Protein AF-A0A095SHU0-F1 (afdb_monomer_lite)

Secondary structure (DSSP, 8-state):
-EEEEEEEEETTEEEEEEEEESSHHHHHHHHHHTT-EEEEESS-HHHHTSPP--TT--HHHHHHHHHHHHH--SHHHHHHHHHHHSHHHHHHHHHHHHHHHHTT-HHHHHHHHHHHHHHHHHHHHHHHHHHHHHHHHHHHHTT-HHHHHHHHHHHHHH---HHHHHHHHHHHHHHHHHHT-HHHHHHHHHHHHHHHHHHSTTHHHHHHHHHHHHHT-HHHHHHHHHHHHHHTTS-HHHHHHHHHHHHHHS-HHHHHHHHHH--GGGSBGGGGGHHHHHHHHHHHHTT-HHHHHHHHHHHHHHHGGGTT-GGGHHHHHHHHHHHHHHHHHTT-HHHHHHHHGGGHHHHHHHS-HHHHHHHHHHTHHHHS--

Organism: NCBI:txid1177154

Radius of gyration: 23.32 Å; chains: 1; bounding box: 53×53×74 Å

pLDDT: mean 90.86, std 7.34, range [39.69, 98.62]

InterPro domains:
  IPR060497 GspF/PilC, N-terminal domain [PF28597] (1-35)

Sequence (370 aa):
MGQFIYRAKSPSGEVSGIEEADSAAQAVSQLQARSFTDIHLQNHVMHAAQPLDTHGLSEAEYARQYILFQSQVGWTVFLRMFLRNNWGLWLIAIGSAAWLCWGGNGLWASLVLLVPVLLMAWGAWKYRDALLFNRILEHLAFGRWPEAMTAVETLANRCKDDGVQLEMAVHEACILARQGDEEGAGAIMAIWKPVMELAMPGMFHTLDARVSLAKRDFTAVRESHRQAMEASGGDAALTLDYALMEARYGSAARADCLVMELDATSLPEYGLSFLPWVRGIIALRQGKIDAAVMELSEALAGLQPMADNPAIWPTLAMVSGDLGVALLKRQDQNRAAKAILPVWPVLSVHGDPQQLATLREGLAEVLSPA

Structure (mmCIF, N/CA/C/O backbone):
data_AF-A0A095SHU0-F1
#
_entry.id   AF-A0A095SHU0-F1
#
loop_
_atom_site.group_PDB
_atom_site.id
_atom_site.type_symbol
_atom_site.label_atom_id
_atom_site.label_alt_id
_atom_site.label_comp_id
_atom_site.label_asym_id
_atom_site.label_entity_id
_atom_site.label_seq_id
_atom_site.pdbx_PDB_ins_code
_atom_site.Cartn_x
_atom_site.Cartn_y
_atom_site.Cartn_z
_atom_site.occupancy
_atom_site.B_iso_or_equiv
_atom_site.auth_seq_id
_atom_site.auth_comp_id
_atom_site.auth_asym_id
_atom_site.auth_atom_id
_atom_site.pdbx_PDB_model_num
ATOM 1 N N . MET A 1 1 ? 22.074 0.501 9.020 1.00 74.69 1 MET A N 1
ATOM 2 C CA . MET A 1 1 ? 21.895 1.767 8.292 1.00 74.69 1 MET A CA 1
ATOM 3 C C . MET A 1 1 ? 20.999 1.536 7.092 1.00 74.69 1 MET A C 1
ATOM 5 O O . MET A 1 1 ? 21.353 0.758 6.215 1.00 74.69 1 MET A O 1
ATOM 9 N N . GLY A 1 2 ? 19.814 2.141 7.118 1.00 83.56 2 GLY A N 1
ATOM 10 C CA . GLY A 1 2 ? 18.875 2.191 6.004 1.00 83.56 2 GLY A CA 1
ATOM 11 C C . GLY A 1 2 ? 18.996 3.503 5.228 1.00 83.56 2 GLY A C 1
ATOM 12 O O . GLY A 1 2 ? 19.545 4.487 5.721 1.00 83.56 2 GLY A O 1
ATOM 13 N N . GLN A 1 3 ? 18.478 3.504 4.006 1.00 89.94 3 GLN A N 1
ATOM 14 C CA . GLN A 1 3 ? 18.527 4.609 3.057 1.00 89.94 3 GLN A CA 1
ATOM 15 C C . GLN A 1 3 ? 17.153 5.297 2.962 1.00 89.94 3 GLN A C 1
ATOM 17 O O . GLN A 1 3 ? 16.215 4.809 2.320 1.00 89.94 3 GLN A O 1
ATOM 22 N N . PHE A 1 4 ? 17.022 6.446 3.621 1.00 90.19 4 PHE A N 1
ATOM 23 C CA . PHE A 1 4 ? 15.796 7.238 3.676 1.00 90.19 4 PHE A CA 1
ATOM 24 C C . PHE A 1 4 ? 15.760 8.275 2.560 1.00 90.19 4 PHE A C 1
ATOM 26 O O . PHE A 1 4 ? 16.599 9.167 2.476 1.00 90.19 4 PHE A O 1
ATOM 33 N N . ILE A 1 5 ? 14.752 8.188 1.706 1.00 91.50 5 ILE A N 1
ATOM 34 C CA . ILE A 1 5 ? 14.511 9.148 0.635 1.00 91.50 5 ILE A CA 1
ATOM 35 C C . ILE A 1 5 ? 13.772 10.330 1.246 1.00 91.50 5 ILE A C 1
ATOM 37 O O . ILE A 1 5 ? 12.741 10.140 1.888 1.00 91.50 5 ILE A O 1
ATOM 41 N N . TYR A 1 6 ? 14.254 11.549 1.027 1.00 91.94 6 TYR A N 1
ATOM 42 C CA . TYR A 1 6 ? 13.645 12.738 1.614 1.00 91.94 6 TYR A CA 1
ATOM 43 C C . TYR A 1 6 ? 13.393 13.842 0.593 1.00 91.94 6 TYR A C 1
ATOM 45 O O . TYR A 1 6 ? 13.990 13.910 -0.488 1.00 91.94 6 TYR A O 1
ATOM 53 N N . ARG A 1 7 ? 12.493 14.743 0.973 1.00 91.44 7 ARG A N 1
ATOM 54 C CA . ARG A 1 7 ? 12.279 16.056 0.374 1.00 91.44 7 ARG A CA 1
ATOM 55 C C . ARG A 1 7 ? 12.280 17.087 1.490 1.00 91.44 7 ARG A C 1
ATOM 57 O O . ARG A 1 7 ? 11.687 16.857 2.534 1.00 91.44 7 ARG A O 1
ATOM 64 N N . ALA A 1 8 ? 12.962 18.203 1.290 1.00 92.12 8 ALA A N 1
ATOM 65 C CA . ALA A 1 8 ? 13.020 19.266 2.281 1.00 92.12 8 ALA A CA 1
ATOM 66 C C . ALA A 1 8 ? 13.195 20.636 1.625 1.00 92.12 8 ALA A C 1
ATOM 68 O O . ALA A 1 8 ? 13.561 20.746 0.453 1.00 92.12 8 ALA A O 1
ATOM 69 N N . LYS A 1 9 ? 12.985 21.699 2.396 1.00 91.81 9 LYS A N 1
ATOM 70 C CA . LYS A 1 9 ? 13.321 23.074 2.021 1.00 91.81 9 LYS A CA 1
ATOM 71 C C . LYS A 1 9 ? 14.667 23.473 2.606 1.00 91.81 9 LYS A C 1
ATOM 73 O O . LYS A 1 9 ? 14.895 23.387 3.813 1.00 91.81 9 LYS A O 1
ATOM 78 N N . SER A 1 10 ? 15.540 23.962 1.738 1.00 90.06 10 SER A N 1
ATOM 79 C CA . SER A 1 10 ? 16.770 24.661 2.092 1.00 90.06 10 SER A CA 1
ATOM 80 C C . SER A 1 10 ? 16.607 26.170 1.836 1.00 90.06 10 SER A C 1
ATOM 82 O O . SER A 1 10 ? 15.666 26.583 1.149 1.00 90.06 10 SER A O 1
ATOM 84 N N . PRO A 1 11 ? 17.542 27.018 2.305 1.00 84.50 11 PRO A N 1
ATOM 85 C CA . PRO A 1 11 ? 17.549 28.444 1.971 1.00 84.50 11 PRO A CA 1
ATOM 86 C C . PRO A 1 11 ? 17.603 28.741 0.461 1.00 84.50 11 PRO A C 1
ATOM 88 O O . PRO A 1 11 ? 17.226 29.834 0.046 1.00 84.50 11 PRO A O 1
ATOM 91 N N . SER A 1 12 ? 18.073 27.795 -0.363 1.00 82.88 12 SER A N 1
ATOM 92 C CA . SER A 1 12 ? 18.166 27.934 -1.822 1.00 82.88 12 SER A CA 1
ATOM 93 C C . SER A 1 12 ? 16.981 27.333 -2.587 1.00 82.88 12 SER A C 1
ATOM 95 O O . SER A 1 12 ? 16.924 27.475 -3.808 1.00 82.88 12 SER A O 1
ATOM 97 N N . GLY A 1 13 ? 16.027 26.696 -1.898 1.00 87.62 13 GLY A N 1
ATOM 98 C CA . GLY A 1 13 ? 14.828 26.111 -2.497 1.00 87.62 13 GLY A CA 1
ATOM 99 C C . GLY A 1 13 ? 14.563 24.675 -2.051 1.00 87.62 13 GLY A C 1
ATOM 100 O O . GLY A 1 13 ? 15.074 24.205 -1.038 1.00 87.62 13 GLY A O 1
ATOM 101 N N . GLU A 1 14 ? 13.726 23.974 -2.809 1.00 88.94 14 GLU A N 1
ATOM 102 C CA . GLU A 1 14 ? 13.374 22.578 -2.545 1.00 88.94 14 GLU A CA 1
ATOM 103 C C . GLU A 1 14 ? 14.516 21.630 -2.940 1.00 88.94 14 GLU A C 1
ATOM 105 O O . GLU A 1 14 ? 15.102 21.742 -4.020 1.00 88.94 14 GLU A O 1
ATOM 110 N N . VAL A 1 15 ? 14.829 20.686 -2.055 1.00 90.25 15 VAL A N 1
ATOM 111 C CA . VAL A 1 15 ? 15.901 19.701 -2.209 1.00 90.25 15 VAL A CA 1
ATOM 112 C C . VAL A 1 15 ? 15.322 18.304 -2.004 1.00 90.25 15 VAL A C 1
ATOM 114 O O . VAL A 1 15 ? 14.462 18.092 -1.152 1.00 90.25 15 VAL A O 1
ATOM 117 N N . SER A 1 16 ? 15.792 17.337 -2.788 1.00 90.62 16 SER A N 1
ATOM 118 C CA . SER A 1 16 ? 15.482 15.915 -2.612 1.00 90.62 16 SER A CA 1
ATOM 119 C C . SER A 1 16 ? 16.775 15.114 -2.644 1.00 90.62 16 SER A C 1
ATOM 121 O O . SER A 1 16 ? 17.681 15.457 -3.408 1.00 90.62 16 SER A O 1
ATOM 123 N N . GLY A 1 17 ? 16.857 14.071 -1.828 1.00 90.94 17 GLY A N 1
ATOM 124 C CA . GLY A 1 17 ? 18.054 13.247 -1.706 1.00 90.94 17 GLY A CA 1
ATOM 125 C C . GLY A 1 17 ? 17.800 11.967 -0.922 1.00 90.94 17 GLY A C 1
ATOM 126 O O . GLY A 1 17 ? 16.650 11.619 -0.641 1.00 90.94 17 GLY A O 1
ATOM 127 N N . ILE A 1 18 ? 18.889 11.279 -0.593 1.00 92.00 18 ILE A N 1
ATOM 128 C CA . ILE A 1 18 ? 18.904 10.063 0.217 1.00 92.00 18 ILE A CA 1
ATOM 129 C C . ILE A 1 18 ? 19.743 10.350 1.465 1.00 92.00 18 ILE A C 1
ATOM 131 O O . ILE A 1 18 ? 20.792 10.983 1.371 1.00 92.00 18 ILE A O 1
ATOM 135 N N . GLU A 1 19 ? 19.261 9.919 2.625 1.00 92.19 19 GLU A N 1
ATOM 136 C CA . GLU A 1 19 ? 19.956 10.011 3.903 1.00 92.19 19 GLU A CA 1
ATOM 137 C C . GLU A 1 19 ? 20.159 8.620 4.498 1.00 92.19 19 GLU A C 1
ATOM 139 O O . GLU A 1 19 ? 19.209 7.847 4.623 1.00 92.19 19 GLU A O 1
ATOM 144 N N . GLU A 1 20 ? 21.388 8.307 4.902 1.00 92.19 20 GLU A N 1
ATOM 145 C CA . GLU A 1 20 ? 21.692 7.057 5.593 1.00 92.19 20 GLU A CA 1
ATOM 146 C C . GLU A 1 20 ? 21.516 7.216 7.105 1.00 92.19 20 GLU A C 1
ATOM 148 O O . GLU A 1 20 ? 22.252 7.951 7.764 1.00 92.19 20 GLU A O 1
ATOM 153 N N . ALA A 1 21 ? 20.557 6.491 7.671 1.00 90.19 21 ALA A N 1
ATOM 154 C CA . ALA A 1 21 ? 20.281 6.504 9.102 1.00 90.19 21 ALA A CA 1
ATOM 155 C C . ALA A 1 21 ? 19.801 5.131 9.580 1.00 90.19 21 ALA A C 1
ATOM 157 O O . ALA A 1 21 ? 19.350 4.301 8.795 1.00 90.19 21 ALA A O 1
ATOM 158 N N . ASP A 1 22 ? 19.880 4.864 10.878 1.00 87.31 22 ASP A N 1
ATOM 159 C CA . ASP A 1 22 ? 19.352 3.634 11.471 1.00 87.31 22 ASP A CA 1
ATOM 160 C C . ASP A 1 22 ? 17.847 3.725 11.767 1.00 87.31 22 ASP A C 1
ATOM 162 O O . ASP A 1 22 ? 17.189 2.697 11.904 1.00 87.31 22 ASP A O 1
ATOM 166 N N . SER A 1 23 ? 17.279 4.935 11.819 1.00 87.75 23 SER A N 1
ATOM 167 C CA . SER A 1 23 ? 15.839 5.153 11.999 1.00 87.75 23 SER A CA 1
ATOM 168 C C . SER A 1 23 ? 15.335 6.413 11.292 1.00 87.75 23 SER A C 1
ATOM 170 O O . SER A 1 23 ? 16.102 7.336 11.007 1.00 87.75 23 SER A O 1
ATOM 172 N N . ALA A 1 24 ? 14.018 6.477 11.064 1.00 88.25 24 ALA A N 1
ATOM 173 C CA . ALA A 1 24 ? 13.355 7.646 10.486 1.00 88.25 24 ALA A CA 1
ATOM 174 C C . ALA A 1 24 ? 13.577 8.911 11.337 1.00 88.25 24 ALA A C 1
ATOM 176 O O . ALA A 1 24 ? 13.960 9.959 10.817 1.00 88.25 24 ALA A O 1
ATOM 177 N N . ALA A 1 25 ? 13.436 8.794 12.662 1.00 89.00 25 ALA A N 1
ATOM 178 C CA . ALA A 1 25 ? 13.668 9.897 13.594 1.00 89.00 25 ALA A CA 1
ATOM 179 C C . ALA A 1 25 ? 15.120 10.409 13.543 1.00 89.00 25 ALA A C 1
ATOM 181 O O . ALA A 1 25 ? 15.372 11.617 13.614 1.00 89.00 25 ALA A O 1
ATOM 182 N N . GLN A 1 26 ? 16.089 9.501 13.382 1.00 91.38 26 GLN A N 1
ATOM 183 C CA . GLN A 1 26 ? 17.492 9.873 13.220 1.00 91.38 26 GLN A CA 1
ATOM 184 C C . GLN A 1 26 ? 17.728 10.593 11.885 1.00 91.38 26 GLN A C 1
ATOM 186 O O . GLN A 1 26 ? 18.404 11.623 11.885 1.00 91.38 26 GLN A O 1
ATOM 191 N N . ALA A 1 27 ? 17.136 10.116 10.783 1.00 91.62 27 ALA A N 1
ATOM 192 C CA . ALA A 1 27 ? 17.223 10.777 9.480 1.00 91.62 27 ALA A CA 1
ATOM 193 C C . ALA A 1 27 ? 16.676 12.214 9.543 1.00 91.62 27 ALA A C 1
ATOM 195 O O . ALA A 1 27 ? 17.346 13.162 9.127 1.00 91.62 27 ALA A O 1
ATOM 196 N N . VAL A 1 28 ? 15.495 12.405 10.144 1.00 91.75 28 VAL A N 1
ATOM 197 C CA . VAL A 1 28 ? 14.896 13.736 10.341 1.00 91.75 28 VAL A CA 1
ATOM 198 C C . VAL A 1 28 ? 15.807 14.625 11.189 1.00 91.75 28 VAL A C 1
ATOM 200 O O . VAL A 1 28 ? 16.089 15.759 10.801 1.00 91.75 28 VAL A O 1
ATOM 203 N N . SER A 1 29 ? 16.337 14.110 12.300 1.00 92.31 29 SER A N 1
ATOM 204 C CA . SER A 1 29 ? 17.233 14.866 13.186 1.00 92.31 29 SER A CA 1
ATOM 205 C C . SER A 1 29 ? 18.523 15.312 12.477 1.00 92.31 29 SER A C 1
ATOM 207 O O . SER A 1 29 ? 18.969 16.449 12.642 1.00 92.31 29 SER A O 1
ATOM 209 N N . GLN A 1 30 ? 19.116 14.448 11.646 1.00 94.19 30 GLN A N 1
ATOM 210 C CA . GLN A 1 30 ? 20.309 14.763 10.848 1.00 94.19 30 GLN A CA 1
ATOM 211 C C . GLN A 1 30 ? 20.025 15.813 9.762 1.00 94.19 30 GLN A C 1
ATOM 213 O O . GLN A 1 30 ? 20.860 16.685 9.496 1.00 94.19 30 GLN A O 1
ATOM 218 N N . LEU A 1 31 ? 18.843 15.764 9.143 1.00 92.56 31 LEU A N 1
ATOM 219 C CA . LEU A 1 31 ? 18.405 16.757 8.162 1.00 92.56 31 LEU A CA 1
ATOM 220 C C . LEU A 1 31 ? 18.152 18.120 8.826 1.00 92.56 31 LEU A C 1
ATOM 222 O O . LEU A 1 31 ? 18.612 19.148 8.325 1.00 92.56 31 LEU A O 1
ATOM 226 N N . GLN A 1 32 ? 17.515 18.136 9.998 1.00 92.81 32 GLN A N 1
ATOM 227 C CA . GLN A 1 32 ? 17.315 19.353 10.791 1.00 92.81 32 GLN A CA 1
ATOM 228 C C . GLN A 1 32 ? 18.648 19.978 11.223 1.00 92.81 32 GLN A C 1
ATOM 230 O O . GLN A 1 32 ? 18.823 21.193 11.119 1.00 92.81 32 GLN A O 1
ATOM 235 N N . ALA A 1 33 ? 19.629 19.163 11.628 1.00 93.25 33 ALA A N 1
ATOM 236 C CA . ALA A 1 33 ? 20.971 19.636 11.975 1.00 93.25 33 ALA A CA 1
ATOM 237 C C . ALA A 1 33 ? 21.691 20.320 10.795 1.00 93.25 33 ALA A C 1
ATOM 239 O O . ALA A 1 33 ? 22.499 21.227 10.999 1.00 93.25 33 ALA A O 1
ATOM 240 N N . ARG A 1 34 ? 21.356 19.948 9.551 1.00 92.38 34 ARG A N 1
ATOM 241 C CA . ARG A 1 34 ? 21.830 20.602 8.317 1.00 92.38 34 ARG A CA 1
ATOM 242 C C . ARG A 1 34 ? 21.006 21.832 7.915 1.00 92.38 34 ARG A C 1
ATOM 244 O O . ARG A 1 34 ? 21.177 22.350 6.815 1.00 92.38 34 ARG A O 1
ATOM 251 N N . SER A 1 35 ? 20.165 22.344 8.818 1.00 90.62 35 SER A N 1
ATOM 252 C CA . SER A 1 35 ? 19.294 23.511 8.610 1.00 90.62 35 SER A CA 1
ATOM 253 C C . SER A 1 35 ? 18.249 23.327 7.502 1.00 90.62 35 SER A C 1
ATOM 255 O O . SER A 1 35 ? 17.762 24.311 6.941 1.00 90.62 35 SER A O 1
ATOM 257 N N . PHE A 1 36 ? 17.885 22.080 7.185 1.00 91.25 36 PHE A N 1
ATOM 258 C CA . PHE A 1 36 ? 16.710 21.815 6.364 1.00 91.25 36 PHE A CA 1
ATOM 259 C C . PHE A 1 36 ? 15.431 22.031 7.182 1.00 91.25 36 PHE A C 1
ATOM 261 O O . PHE A 1 36 ? 15.373 21.760 8.380 1.00 91.25 36 PHE A O 1
ATOM 268 N N . THR A 1 37 ? 14.394 22.525 6.515 1.00 89.50 37 THR A N 1
ATOM 269 C CA . THR A 1 37 ? 13.056 22.765 7.075 1.00 89.50 37 THR A CA 1
ATOM 270 C C . THR A 1 37 ? 12.017 22.044 6.225 1.00 89.50 37 THR A C 1
ATOM 272 O O . THR A 1 37 ? 12.323 21.687 5.091 1.00 89.50 37 THR A O 1
ATOM 275 N N . ASP A 1 38 ? 10.802 21.832 6.743 1.00 88.88 38 ASP A N 1
ATOM 276 C CA . ASP A 1 38 ? 9.717 21.173 5.991 1.00 88.88 38 ASP A CA 1
ATOM 277 C C . ASP A 1 38 ? 10.162 19.812 5.416 1.00 88.88 38 ASP A C 1
ATOM 279 O O . ASP A 1 38 ? 10.139 19.588 4.207 1.00 88.88 38 ASP A O 1
ATOM 283 N N . ILE A 1 39 ? 10.706 18.963 6.294 1.00 89.75 39 ILE A N 1
ATOM 284 C CA . ILE A 1 39 ? 11.297 17.671 5.937 1.00 89.75 39 ILE A CA 1
ATOM 285 C C . ILE A 1 39 ? 10.187 16.631 5.827 1.00 89.75 39 ILE A C 1
ATOM 287 O O . ILE A 1 39 ? 9.452 16.407 6.784 1.00 89.75 39 ILE A O 1
ATOM 291 N N . HIS A 1 40 ? 10.132 15.965 4.679 1.00 89.56 40 HIS A N 1
ATOM 292 C CA . HIS A 1 40 ? 9.223 14.868 4.379 1.00 89.56 40 HIS A CA 1
ATOM 293 C C . HIS A 1 40 ? 10.042 13.650 3.978 1.00 89.56 40 HIS A C 1
ATOM 295 O O . HIS A 1 40 ? 10.780 13.684 2.987 1.00 89.56 40 HIS A O 1
ATOM 301 N N . LEU A 1 41 ? 9.923 12.569 4.745 1.00 90.62 41 LEU A N 1
ATOM 302 C CA . LEU A 1 41 ? 10.441 11.269 4.332 1.00 90.62 41 LEU A CA 1
ATOM 303 C C . LEU A 1 41 ? 9.483 10.668 3.301 1.00 90.62 41 LEU A C 1
ATOM 305 O O . LEU A 1 41 ? 8.270 10.749 3.453 1.00 90.62 41 LEU A O 1
ATOM 309 N N . GLN A 1 42 ? 10.003 10.066 2.239 1.00 87.88 42 GLN A N 1
ATOM 310 C CA . GLN A 1 42 ? 9.184 9.484 1.172 1.00 87.88 42 GLN A CA 1
ATOM 311 C C . GLN A 1 42 ? 9.016 7.964 1.329 1.00 87.88 42 GLN A C 1
ATOM 313 O O . GLN A 1 42 ? 8.088 7.381 0.771 1.00 87.88 42 GLN A O 1
ATOM 318 N N . ASN A 1 43 ? 9.892 7.306 2.091 1.00 85.50 43 ASN A N 1
ATOM 319 C CA . ASN A 1 43 ? 9.840 5.877 2.387 1.00 85.50 43 ASN A CA 1
ATOM 320 C C . ASN A 1 43 ? 9.890 5.613 3.902 1.00 85.50 43 ASN A C 1
ATOM 322 O O . ASN A 1 43 ? 10.356 6.439 4.682 1.00 85.50 43 ASN A O 1
ATOM 326 N N . HIS A 1 44 ? 9.378 4.453 4.311 1.00 83.12 44 HIS A N 1
ATOM 327 C CA . HIS A 1 44 ? 9.415 3.984 5.698 1.00 83.12 44 HIS A CA 1
ATOM 328 C C . HIS A 1 44 ? 10.622 3.069 5.951 1.00 83.12 44 HIS A C 1
ATOM 330 O O . HIS A 1 44 ? 11.289 2.629 5.010 1.00 83.12 44 HIS A O 1
ATOM 336 N N . VAL A 1 45 ? 10.861 2.725 7.221 1.00 83.31 45 VAL A N 1
ATOM 337 C CA . VAL A 1 45 ? 12.041 1.966 7.668 1.00 83.31 45 VAL A CA 1
ATOM 338 C C . VAL A 1 45 ? 12.251 0.630 6.942 1.00 83.31 45 VAL A C 1
ATOM 340 O O . VAL A 1 45 ? 13.391 0.281 6.646 1.00 83.31 45 VAL A O 1
ATOM 343 N N . MET A 1 46 ? 11.186 -0.100 6.576 1.00 80.88 46 MET A N 1
ATOM 344 C CA . MET A 1 46 ? 11.363 -1.392 5.893 1.00 80.88 46 MET A CA 1
ATOM 345 C C . MET A 1 46 ? 11.882 -1.223 4.468 1.00 80.88 46 MET A C 1
ATOM 347 O O . MET A 1 46 ? 12.763 -1.963 4.045 1.00 80.88 46 MET A O 1
ATOM 351 N N . HIS A 1 47 ? 11.362 -0.235 3.738 1.00 80.25 47 HIS A N 1
ATOM 352 C CA . HIS A 1 47 ? 11.846 0.068 2.396 1.00 80.25 47 HIS A CA 1
ATOM 353 C C . HIS A 1 47 ? 13.235 0.717 2.444 1.00 80.25 47 HIS A C 1
ATOM 355 O O . HIS A 1 47 ? 14.038 0.514 1.541 1.00 80.25 47 HIS A O 1
ATOM 361 N N . ALA A 1 48 ? 13.545 1.487 3.490 1.00 83.25 48 ALA A N 1
ATOM 362 C CA . ALA A 1 48 ? 14.885 2.033 3.691 1.00 83.25 48 ALA A CA 1
ATOM 363 C C . ALA A 1 48 ? 15.932 0.935 3.962 1.00 83.25 48 ALA A C 1
ATOM 365 O O . ALA A 1 48 ? 17.102 1.117 3.645 1.00 83.25 48 ALA A O 1
ATOM 366 N N . ALA A 1 49 ? 15.533 -0.207 4.529 1.00 81.25 49 ALA A N 1
ATOM 367 C CA . ALA A 1 49 ? 16.429 -1.339 4.778 1.00 81.25 49 ALA A CA 1
ATOM 368 C C . ALA A 1 49 ? 16.770 -2.153 3.514 1.00 81.25 49 ALA A C 1
ATOM 370 O O . ALA A 1 49 ? 17.682 -2.978 3.547 1.00 81.25 49 ALA A O 1
ATOM 371 N 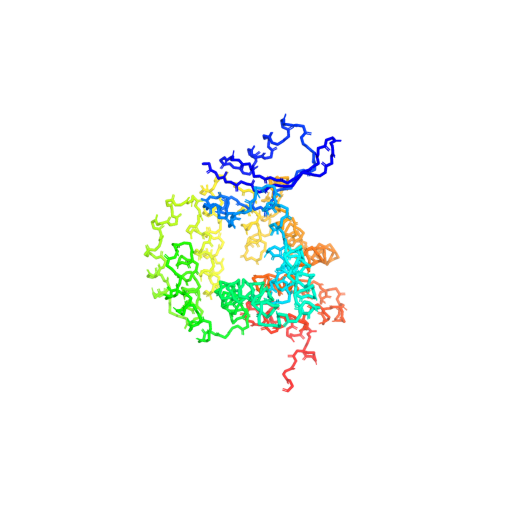N . GLN A 1 50 ? 16.051 -1.942 2.409 1.00 77.94 50 GLN A N 1
ATOM 372 C CA . GLN A 1 50 ? 16.329 -2.605 1.138 1.00 77.94 50 GLN A CA 1
ATOM 373 C C . GLN A 1 50 ? 17.356 -1.809 0.319 1.00 77.94 50 GLN A C 1
ATOM 375 O O . GLN A 1 50 ? 17.340 -0.577 0.353 1.00 77.94 50 GLN A O 1
ATOM 380 N N . PRO A 1 51 ? 18.244 -2.485 -0.434 1.00 74.06 51 PRO A N 1
ATOM 381 C CA . PRO A 1 51 ? 19.199 -1.799 -1.294 1.00 74.06 51 PRO A CA 1
ATOM 382 C C . PRO A 1 51 ? 18.463 -0.993 -2.369 1.00 74.06 51 PRO A C 1
ATOM 384 O O . PRO A 1 51 ? 17.642 -1.535 -3.110 1.00 74.06 51 PRO A O 1
ATOM 387 N N . LEU A 1 52 ? 18.773 0.301 -2.476 1.00 77.06 52 LEU A N 1
ATOM 388 C CA . LEU A 1 52 ? 18.253 1.126 -3.561 1.00 77.06 52 LEU A CA 1
ATOM 389 C C . LEU A 1 52 ? 18.940 0.798 -4.888 1.00 77.06 52 LEU A C 1
ATOM 391 O O . LEU A 1 52 ? 20.146 0.990 -5.043 1.00 77.06 52 LEU A O 1
ATOM 395 N N . ASP A 1 53 ? 18.147 0.407 -5.884 1.00 73.75 53 ASP A N 1
ATOM 396 C CA . ASP A 1 53 ? 18.570 0.427 -7.282 1.00 73.75 53 ASP A CA 1
ATOM 397 C C . ASP A 1 53 ? 18.113 1.741 -7.928 1.00 73.75 53 ASP A C 1
ATOM 399 O O . ASP A 1 53 ? 16.945 1.932 -8.267 1.00 73.75 53 ASP A O 1
ATOM 403 N N . THR A 1 54 ? 19.047 2.681 -8.101 1.00 72.31 54 THR A N 1
ATOM 404 C CA . THR A 1 54 ? 18.750 3.964 -8.754 1.00 72.31 54 THR A CA 1
ATOM 405 C C . THR A 1 54 ? 18.591 3.834 -10.270 1.00 72.31 54 THR A C 1
ATOM 407 O O . THR A 1 54 ? 18.281 4.821 -10.942 1.00 72.31 54 THR A O 1
ATOM 410 N N . HIS A 1 55 ? 18.826 2.644 -10.835 1.00 69.62 55 HIS A N 1
ATOM 411 C CA . HIS A 1 55 ? 18.768 2.350 -12.265 1.00 69.62 55 HIS A CA 1
ATOM 412 C C . HIS A 1 55 ? 19.582 3.332 -13.129 1.00 69.62 55 HIS A C 1
ATOM 414 O O . HIS A 1 55 ? 19.224 3.633 -14.271 1.00 69.62 55 HIS A O 1
ATOM 420 N N . GLY A 1 56 ? 20.693 3.833 -12.580 1.00 69.00 56 GLY A N 1
ATOM 421 C CA . GLY A 1 56 ? 21.588 4.782 -13.243 1.00 69.00 56 GLY A CA 1
ATOM 422 C C . GLY A 1 56 ? 21.181 6.255 -13.127 1.00 69.00 56 GLY A C 1
ATOM 423 O O . GLY A 1 56 ? 21.835 7.096 -13.741 1.00 69.00 56 GLY A O 1
ATOM 424 N N . LEU A 1 57 ? 20.140 6.587 -12.355 1.00 77.12 57 LEU A N 1
ATOM 425 C CA . LEU A 1 57 ? 19.828 7.968 -11.973 1.00 77.12 57 LEU A CA 1
ATOM 426 C C . LEU A 1 57 ? 20.760 8.446 -10.855 1.00 77.12 57 LEU A C 1
ATOM 428 O O . LEU A 1 57 ? 21.200 7.657 -10.013 1.00 77.12 57 LEU A O 1
ATOM 432 N N . SER A 1 58 ? 21.015 9.757 -10.810 1.00 82.94 58 SER A N 1
ATOM 433 C CA . SER A 1 58 ? 21.607 10.362 -9.613 1.00 82.94 58 SER A CA 1
ATOM 434 C C . SER A 1 58 ? 20.630 10.276 -8.435 1.00 82.94 58 SER A C 1
ATOM 436 O O . SER A 1 58 ? 19.413 10.283 -8.628 1.00 82.94 58 SER A O 1
ATOM 438 N N . GLU A 1 59 ? 21.140 10.240 -7.205 1.00 84.19 59 GLU A N 1
ATOM 439 C CA . GLU A 1 59 ? 20.306 10.135 -5.996 1.00 84.19 59 GLU A CA 1
ATOM 440 C C . GLU A 1 59 ? 19.254 11.250 -5.908 1.00 84.19 59 GLU A C 1
ATOM 442 O O . GLU A 1 59 ? 18.096 10.997 -5.582 1.00 84.19 59 GLU A O 1
ATOM 447 N N . ALA A 1 60 ? 19.624 12.480 -6.278 1.00 82.94 60 ALA A N 1
ATOM 448 C CA . ALA A 1 60 ? 18.711 13.619 -6.289 1.00 82.94 60 ALA A CA 1
ATOM 449 C C . ALA A 1 60 ? 17.612 13.487 -7.358 1.00 82.94 60 ALA A C 1
ATOM 451 O O . ALA A 1 60 ? 16.463 13.867 -7.124 1.00 82.94 60 ALA A O 1
ATOM 452 N N . GLU A 1 61 ? 17.937 12.954 -8.540 1.00 82.38 61 GLU A N 1
ATOM 453 C CA . GLU A 1 61 ? 16.949 12.708 -9.597 1.00 82.38 61 GLU A CA 1
ATOM 454 C C . GLU A 1 61 ? 16.019 11.555 -9.241 1.00 82.38 61 GLU A C 1
ATOM 456 O O . GLU A 1 61 ? 14.814 11.659 -9.481 1.00 82.38 61 GLU A O 1
ATOM 461 N N . TYR A 1 62 ? 16.568 10.492 -8.652 1.00 83.25 62 TYR A N 1
ATOM 462 C CA . TYR A 1 62 ? 15.805 9.358 -8.157 1.00 83.25 62 TYR A CA 1
ATOM 463 C C . TYR A 1 62 ? 14.827 9.808 -7.065 1.00 83.25 62 TYR A C 1
ATOM 465 O O . TYR A 1 62 ? 13.619 9.639 -7.218 1.00 83.25 62 TYR A O 1
ATOM 473 N N . ALA A 1 63 ? 15.316 10.495 -6.027 1.00 84.31 63 ALA A N 1
ATOM 474 C CA . ALA A 1 63 ? 14.497 11.011 -4.930 1.00 84.31 63 ALA A CA 1
ATOM 475 C C . ALA A 1 63 ? 13.422 12.005 -5.400 1.00 84.31 63 ALA A C 1
ATOM 477 O O . ALA A 1 63 ? 12.324 12.053 -4.846 1.00 84.31 63 ALA A O 1
ATOM 478 N N . ARG A 1 64 ? 13.699 12.789 -6.450 1.00 83.25 64 ARG A N 1
ATOM 479 C CA . ARG A 1 64 ? 12.709 13.698 -7.052 1.00 83.25 64 ARG A CA 1
ATOM 480 C C . ARG A 1 64 ? 11.616 12.947 -7.818 1.00 83.25 64 ARG A C 1
ATOM 482 O O . ARG A 1 64 ? 10.476 13.404 -7.858 1.00 83.25 64 ARG A O 1
ATOM 489 N N . GLN A 1 65 ? 11.958 11.831 -8.460 1.00 78.75 65 GLN A N 1
ATOM 490 C CA . GLN A 1 65 ? 11.027 11.031 -9.264 1.00 78.75 65 GLN A CA 1
ATOM 491 C C . GLN A 1 65 ? 10.313 9.939 -8.461 1.00 78.75 65 GLN A C 1
ATOM 493 O O . GLN A 1 65 ? 9.328 9.389 -8.946 1.00 78.75 65 GLN A O 1
ATOM 498 N N . TYR A 1 66 ? 10.744 9.671 -7.232 1.00 79.50 66 TYR A N 1
ATOM 499 C CA . TYR A 1 66 ? 10.239 8.574 -6.414 1.00 79.50 66 TYR A CA 1
ATOM 500 C C . TYR A 1 66 ? 8.714 8.617 -6.197 1.00 79.50 66 TYR A C 1
ATOM 502 O O . TYR A 1 66 ? 8.034 7.633 -6.481 1.00 79.50 66 TYR A O 1
ATOM 510 N N . ILE A 1 67 ? 8.134 9.774 -5.845 1.00 72.88 67 ILE A N 1
ATOM 511 C CA . ILE A 1 67 ? 6.664 9.917 -5.738 1.00 72.88 67 ILE A CA 1
ATOM 512 C C . ILE A 1 67 ? 5.959 9.635 -7.069 1.00 72.88 67 ILE A C 1
ATOM 514 O O . ILE A 1 67 ? 4.880 9.045 -7.083 1.00 72.88 67 ILE A O 1
ATOM 518 N N . LEU A 1 68 ? 6.543 10.032 -8.205 1.00 70.75 68 LEU A N 1
ATOM 519 C CA . LEU A 1 68 ? 5.947 9.740 -9.512 1.00 70.75 68 LEU A CA 1
ATOM 520 C C . LEU A 1 68 ? 5.932 8.233 -9.784 1.00 70.75 68 LEU A C 1
ATOM 522 O O . LEU A 1 68 ? 4.938 7.739 -10.305 1.00 70.75 68 LEU A O 1
ATOM 526 N N . PHE A 1 69 ? 6.983 7.507 -9.392 1.00 71.00 69 PHE A N 1
ATOM 527 C CA . PHE A 1 69 ? 7.020 6.047 -9.506 1.00 71.00 69 PHE A CA 1
ATOM 528 C C . PHE A 1 69 ? 5.992 5.358 -8.603 1.00 71.00 69 PHE A C 1
ATOM 530 O O . PHE A 1 69 ? 5.451 4.325 -8.986 1.00 71.00 69 PHE A O 1
ATOM 537 N N . GLN A 1 70 ? 5.677 5.941 -7.443 1.00 69.56 70 GLN A N 1
ATOM 538 C CA . GLN A 1 70 ? 4.656 5.405 -6.541 1.00 69.56 70 GLN A CA 1
ATOM 539 C C . GLN A 1 70 ? 3.217 5.755 -6.946 1.00 69.56 70 GLN A C 1
ATOM 541 O O . GLN A 1 70 ? 2.303 4.967 -6.711 1.00 69.56 70 GLN A O 1
ATOM 546 N N . SER A 1 71 ? 2.991 6.943 -7.509 1.00 65.75 71 SER A N 1
ATOM 547 C CA . SER A 1 71 ? 1.643 7.475 -7.772 1.00 65.75 71 SER A CA 1
ATOM 548 C C . SER A 1 71 ? 1.127 7.185 -9.178 1.00 65.75 71 SER A C 1
ATOM 550 O O . SER A 1 71 ? -0.083 7.144 -9.381 1.00 65.75 71 SER A O 1
ATOM 552 N N . GLN A 1 72 ? 2.016 6.985 -10.153 1.00 67.75 72 GLN A N 1
ATOM 553 C CA . GLN A 1 72 ? 1.643 6.831 -11.555 1.00 67.75 72 GLN A CA 1
ATOM 554 C C . GLN A 1 72 ? 2.256 5.560 -12.139 1.00 67.75 72 GLN A C 1
ATOM 556 O O . GLN A 1 72 ? 3.466 5.459 -12.332 1.00 67.75 72 GLN A O 1
ATOM 561 N N . VAL A 1 73 ? 1.399 4.603 -12.490 1.00 68.31 73 VAL A N 1
ATOM 562 C CA . VAL A 1 73 ? 1.805 3.332 -13.097 1.00 68.31 73 VAL A CA 1
ATOM 563 C C . VAL A 1 73 ? 1.111 3.114 -14.439 1.00 68.31 73 VAL A C 1
ATOM 565 O O . VAL A 1 73 ? -0.008 3.566 -14.668 1.00 68.31 73 VAL A O 1
ATOM 568 N N . GLY A 1 74 ? 1.787 2.424 -15.361 1.00 73.44 74 GLY A N 1
ATOM 569 C CA . GLY A 1 74 ? 1.210 2.007 -16.637 1.00 73.44 74 GLY A CA 1
ATOM 570 C C . GLY A 1 74 ? 1.919 2.548 -17.878 1.00 73.44 74 GLY A C 1
ATOM 571 O O . GLY A 1 74 ? 2.850 3.353 -17.829 1.00 73.44 74 GLY A O 1
ATOM 572 N N . TRP A 1 75 ? 1.454 2.076 -19.038 1.00 75.06 75 TRP A N 1
ATOM 573 C CA . TRP A 1 75 ? 2.080 2.345 -20.336 1.00 75.06 75 TRP A CA 1
ATOM 574 C C . TRP A 1 75 ? 2.127 3.825 -20.706 1.00 75.06 75 TRP A C 1
ATOM 576 O O . TRP A 1 75 ? 3.105 4.280 -21.292 1.00 75.06 75 TRP A O 1
ATOM 586 N N . THR A 1 76 ? 1.088 4.588 -20.376 1.00 78.19 76 THR A N 1
ATOM 587 C CA . THR A 1 76 ? 1.007 6.019 -20.699 1.00 78.19 76 THR A CA 1
ATOM 588 C C . THR A 1 76 ? 2.053 6.824 -19.934 1.00 78.19 76 THR A C 1
ATOM 590 O O . THR A 1 76 ? 2.692 7.707 -20.507 1.00 78.19 76 THR A O 1
ATOM 593 N N . VAL A 1 77 ? 2.265 6.484 -18.663 1.00 77.00 77 VAL A N 1
ATOM 594 C CA . VAL A 1 77 ? 3.264 7.098 -17.785 1.00 77.00 77 VAL A CA 1
ATOM 595 C C . VAL A 1 77 ? 4.661 6.728 -18.262 1.00 77.00 77 VAL A C 1
ATOM 597 O O . VAL A 1 77 ? 5.473 7.626 -18.481 1.00 77.00 77 VAL A O 1
ATOM 600 N N . PHE A 1 78 ? 4.907 5.440 -18.532 1.00 81.75 78 PHE A N 1
ATOM 601 C CA . PHE A 1 78 ? 6.163 4.971 -19.119 1.00 81.75 78 PHE A CA 1
ATOM 602 C C . PHE A 1 78 ? 6.493 5.715 -20.419 1.00 81.75 78 PHE A C 1
ATOM 604 O O . PHE A 1 78 ? 7.581 6.268 -20.543 1.00 81.75 78 PHE A O 1
ATOM 611 N N . LEU A 1 79 ? 5.553 5.799 -21.368 1.00 82.50 79 LEU A N 1
ATOM 612 C CA . LEU A 1 79 ? 5.768 6.494 -22.642 1.00 82.50 79 LEU A CA 1
ATOM 613 C C . LEU A 1 79 ? 6.039 7.984 -22.432 1.00 82.50 79 LEU A C 1
ATOM 615 O O . LEU A 1 79 ? 6.960 8.532 -23.034 1.00 82.50 79 LEU A O 1
ATOM 619 N N . ARG A 1 80 ? 5.272 8.644 -21.556 1.00 83.62 80 ARG A N 1
ATOM 620 C CA . ARG A 1 80 ? 5.465 10.063 -21.236 1.00 83.62 80 ARG A CA 1
ATOM 621 C C . ARG A 1 80 ? 6.837 10.306 -20.610 1.00 83.62 80 ARG A C 1
ATOM 623 O O . ARG A 1 80 ? 7.519 11.241 -21.020 1.00 83.62 80 ARG A O 1
ATOM 630 N N . MET A 1 81 ? 7.255 9.476 -19.656 1.00 79.56 81 MET A N 1
ATOM 631 C CA . MET A 1 81 ? 8.572 9.567 -19.022 1.00 79.56 81 MET A CA 1
ATOM 632 C C . MET A 1 81 ? 9.694 9.258 -20.011 1.00 79.56 81 MET A C 1
ATOM 634 O O . MET A 1 81 ? 10.668 10.003 -20.068 1.00 79.56 81 MET A O 1
ATOM 638 N N . PHE A 1 82 ? 9.541 8.223 -20.839 1.00 83.56 82 PHE A N 1
ATOM 639 C CA . PHE A 1 82 ? 10.523 7.859 -21.853 1.00 83.56 82 PHE A CA 1
ATOM 640 C C . PHE A 1 82 ? 10.718 8.996 -22.858 1.00 83.56 82 PHE A C 1
ATOM 642 O O . PHE A 1 82 ? 11.851 9.406 -23.103 1.00 83.56 82 PHE A O 1
ATOM 649 N N . LEU A 1 83 ? 9.627 9.555 -23.390 1.00 84.44 83 LEU A N 1
ATOM 650 C CA . LEU A 1 83 ? 9.674 10.694 -24.307 1.00 84.44 83 LEU A CA 1
ATOM 651 C C . LEU A 1 83 ? 10.248 11.939 -23.631 1.00 84.44 83 LEU A C 1
ATOM 653 O O . LEU A 1 83 ? 11.088 12.606 -24.224 1.00 84.44 83 LEU A O 1
ATOM 657 N N . ARG A 1 84 ? 9.844 12.239 -22.390 1.00 84.12 84 ARG A N 1
ATOM 658 C CA . ARG A 1 84 ? 10.328 13.415 -21.656 1.00 84.12 84 ARG A CA 1
ATOM 659 C C . ARG A 1 84 ? 11.809 13.319 -21.316 1.00 84.12 84 ARG A C 1
ATOM 661 O O . ARG A 1 84 ? 12.500 14.317 -21.443 1.00 84.12 84 ARG A O 1
ATOM 668 N N . ASN A 1 85 ? 12.307 12.158 -20.902 1.00 82.25 85 ASN A N 1
ATOM 669 C CA . ASN A 1 85 ? 13.716 12.005 -20.537 1.00 82.25 85 ASN A CA 1
ATOM 670 C C . ASN A 1 85 ? 14.613 11.869 -21.778 1.00 82.25 85 ASN A C 1
ATOM 672 O O . ASN A 1 85 ? 15.763 12.290 -21.742 1.00 82.25 85 ASN A O 1
ATOM 676 N N . ASN A 1 86 ? 14.087 11.350 -22.893 1.00 85.19 86 ASN A N 1
ATOM 677 C CA . ASN A 1 86 ? 14.850 11.119 -24.125 1.00 85.19 86 ASN A CA 1
ATOM 678 C C . ASN A 1 86 ? 14.484 12.090 -25.262 1.00 85.19 86 ASN A C 1
ATOM 680 O O . ASN A 1 86 ? 14.796 11.825 -26.422 1.00 85.19 86 ASN A O 1
ATOM 684 N N . TRP A 1 87 ? 13.828 13.220 -24.975 1.00 86.31 87 TRP A N 1
ATOM 685 C CA . TRP A 1 87 ? 13.360 14.162 -26.006 1.00 86.31 87 TRP A CA 1
ATOM 686 C C . TRP A 1 87 ? 14.502 14.673 -26.899 1.00 86.31 87 TRP A C 1
ATOM 688 O O . TRP A 1 87 ? 14.335 14.789 -28.112 1.00 86.31 87 TRP A O 1
ATOM 698 N N . GLY A 1 88 ? 15.682 14.915 -26.318 1.00 91.25 88 GLY A N 1
ATOM 699 C CA . GLY A 1 88 ? 16.871 15.347 -27.053 1.00 91.25 88 GLY A CA 1
ATOM 700 C C . GLY A 1 88 ? 17.351 14.303 -28.065 1.00 91.25 88 GLY A C 1
ATOM 701 O O . GLY A 1 88 ? 17.685 14.658 -29.193 1.00 91.25 88 GLY A O 1
ATOM 702 N N . LEU A 1 89 ? 17.303 13.013 -27.708 1.00 90.19 89 LEU A N 1
ATOM 703 C CA . LEU A 1 89 ? 17.616 11.911 -28.627 1.00 90.19 89 LEU A CA 1
ATOM 704 C C . LEU A 1 89 ? 16.650 11.891 -29.814 1.00 90.19 89 LEU A C 1
ATOM 706 O O . LEU A 1 89 ? 17.089 11.738 -30.951 1.00 90.19 89 LEU A O 1
ATOM 710 N N . TRP A 1 90 ? 15.354 12.096 -29.567 1.00 90.94 90 TRP A N 1
ATOM 711 C CA . TRP A 1 90 ? 14.355 12.182 -30.633 1.00 90.94 90 TRP A CA 1
ATOM 712 C C . TRP A 1 90 ? 14.596 13.374 -31.559 1.00 90.94 90 TRP A C 1
ATOM 714 O O . TRP A 1 90 ? 14.540 13.210 -32.775 1.00 90.94 90 TRP A O 1
ATOM 724 N N . LEU A 1 91 ? 14.920 14.551 -31.018 1.00 94.06 91 LEU A N 1
ATOM 725 C CA . LEU A 1 91 ? 15.225 15.726 -31.840 1.00 94.06 91 LEU A CA 1
ATOM 726 C C . LEU A 1 91 ? 16.475 15.538 -32.694 1.00 94.06 91 LEU A C 1
ATOM 728 O O . LEU A 1 91 ? 16.450 15.873 -33.878 1.00 94.06 91 LEU A O 1
ATOM 732 N N . ILE A 1 92 ? 17.545 14.982 -32.120 1.00 94.44 92 ILE A N 1
ATOM 733 C CA . ILE A 1 92 ? 18.769 14.673 -32.865 1.00 94.44 92 ILE A CA 1
ATOM 734 C C . ILE A 1 92 ? 18.452 13.661 -33.965 1.00 94.44 92 ILE A C 1
ATOM 736 O O . ILE A 1 92 ? 18.790 13.898 -35.120 1.00 94.44 92 ILE A O 1
ATOM 740 N N . ALA A 1 93 ? 17.744 12.575 -33.643 1.00 93.62 93 ALA A N 1
ATOM 741 C CA . ALA A 1 93 ? 17.409 11.545 -34.617 1.00 93.62 93 ALA A CA 1
ATOM 742 C C . ALA A 1 93 ? 16.554 12.093 -35.772 1.00 93.62 93 ALA A C 1
ATOM 744 O O . ALA A 1 93 ? 16.861 11.836 -36.934 1.00 93.62 93 ALA A O 1
ATOM 745 N N . ILE A 1 94 ? 15.524 12.891 -35.473 1.00 94.81 94 ILE A N 1
ATOM 746 C CA . ILE A 1 94 ? 14.650 13.507 -36.483 1.00 94.81 94 ILE A CA 1
ATOM 747 C C . ILE A 1 94 ? 15.424 14.525 -37.329 1.00 94.81 94 ILE A C 1
ATOM 749 O O . ILE A 1 94 ? 15.323 14.500 -38.556 1.00 94.81 94 ILE A O 1
ATOM 753 N N . GLY A 1 95 ? 16.223 15.394 -36.703 1.00 95.12 95 GLY A N 1
ATOM 754 C CA . GLY A 1 95 ? 17.025 16.399 -37.404 1.00 95.12 95 GLY A CA 1
ATOM 755 C C . GLY A 1 95 ? 18.076 15.772 -38.323 1.00 95.12 95 GLY A C 1
ATOM 756 O O . GLY A 1 95 ? 18.178 16.135 -39.496 1.00 95.12 95 GLY A O 1
ATOM 757 N N . SER A 1 96 ? 18.809 14.774 -37.826 1.00 94.06 96 SER A N 1
ATOM 758 C CA . SER A 1 96 ? 19.784 14.013 -38.609 1.00 94.06 96 SER A CA 1
ATOM 759 C C . SER A 1 96 ? 19.123 13.222 -39.738 1.00 94.06 96 SER A C 1
ATOM 761 O O . SER A 1 96 ? 19.647 13.205 -40.850 1.00 94.06 96 SER A O 1
ATOM 763 N N . ALA A 1 97 ? 17.958 12.613 -39.500 1.00 94.38 97 ALA A N 1
ATOM 764 C CA . ALA A 1 97 ? 17.215 11.909 -40.540 1.00 94.38 97 ALA A CA 1
ATOM 765 C C . ALA A 1 97 ? 16.722 12.857 -41.641 1.00 94.38 97 ALA A C 1
ATOM 767 O O . ALA A 1 97 ? 16.875 12.546 -42.819 1.00 94.38 97 ALA A O 1
ATOM 768 N N . ALA A 1 98 ? 16.202 14.036 -41.284 1.00 94.81 98 ALA A N 1
ATOM 769 C CA . ALA A 1 98 ? 15.787 15.049 -42.254 1.00 94.81 98 ALA A CA 1
ATOM 770 C C . ALA A 1 98 ? 16.965 15.532 -43.119 1.00 94.81 98 ALA A C 1
ATOM 772 O O . ALA A 1 98 ? 16.838 15.627 -44.342 1.00 94.81 98 ALA A O 1
ATOM 773 N N . TRP A 1 99 ? 18.129 15.766 -42.505 1.00 95.31 99 TRP A N 1
ATOM 774 C CA . TRP A 1 99 ? 19.350 16.151 -43.216 1.00 95.31 99 TRP A CA 1
ATOM 775 C C . TRP A 1 99 ? 19.854 15.049 -44.165 1.00 95.31 99 TRP A C 1
ATOM 777 O O . TRP A 1 99 ? 20.168 15.320 -45.324 1.00 95.31 99 TRP A O 1
ATOM 787 N N . LEU A 1 100 ? 19.862 13.790 -43.716 1.00 94.56 100 LEU A N 1
ATOM 788 C CA . LEU A 1 100 ? 20.261 12.638 -44.534 1.00 94.56 100 LEU A CA 1
ATOM 789 C C . LEU A 1 100 ? 19.285 12.367 -45.687 1.00 94.56 100 LEU A C 1
ATOM 791 O O . LEU A 1 100 ? 19.724 12.031 -46.789 1.00 94.56 100 LEU A O 1
ATOM 795 N N . CYS A 1 101 ? 17.982 12.555 -45.462 1.00 93.81 101 CYS A N 1
ATOM 796 C CA . CYS A 1 101 ? 16.965 12.486 -46.510 1.00 93.81 101 CYS A CA 1
ATOM 797 C C . CYS A 1 101 ? 17.175 13.567 -47.574 1.00 93.81 101 CYS A C 1
ATOM 799 O O . CYS A 1 101 ? 17.099 13.257 -48.761 1.00 93.81 101 CYS A O 1
ATOM 801 N N . TRP A 1 102 ? 17.498 14.805 -47.176 1.00 93.38 102 TRP A N 1
ATOM 802 C CA . TRP A 1 102 ? 17.846 15.867 -48.128 1.00 93.38 102 TRP A CA 1
ATOM 803 C C . TRP A 1 102 ? 19.056 15.460 -48.980 1.00 93.38 102 TRP A C 1
ATOM 805 O O . TRP A 1 102 ? 19.040 15.609 -50.199 1.00 93.38 102 TRP A O 1
ATOM 815 N N . GLY A 1 103 ? 20.081 14.869 -48.364 1.00 91.50 103 GLY A N 1
ATOM 816 C CA . GLY A 1 103 ? 21.271 14.367 -49.057 1.00 91.50 103 GLY A CA 1
ATOM 817 C C . GLY A 1 103 ? 21.062 13.119 -49.930 1.00 91.50 103 GLY A C 1
ATOM 818 O O . GLY A 1 103 ? 22.048 12.572 -50.416 1.00 91.50 103 GLY A O 1
ATOM 819 N N . GLY A 1 104 ? 19.827 12.630 -50.105 1.00 92.38 104 GLY A N 1
ATOM 820 C CA . GLY A 1 104 ? 19.511 11.441 -50.910 1.00 92.38 104 GLY A CA 1
ATOM 821 C C . GLY A 1 104 ? 19.821 10.099 -50.232 1.00 92.38 104 GLY A C 1
ATOM 822 O O . GLY A 1 104 ? 19.700 9.048 -50.857 1.00 92.38 104 GLY A O 1
ATOM 823 N N . ASN A 1 105 ? 20.187 10.103 -48.948 1.00 92.31 105 ASN A N 1
ATOM 824 C CA . ASN A 1 105 ? 20.634 8.927 -48.199 1.00 92.31 105 ASN A CA 1
ATOM 825 C C . ASN A 1 105 ? 19.520 8.349 -47.307 1.00 92.31 105 ASN A C 1
ATOM 827 O O . ASN A 1 105 ? 19.664 8.246 -46.086 1.00 92.31 105 ASN A O 1
ATOM 831 N N . GLY A 1 106 ? 18.401 7.940 -47.915 1.00 90.31 106 GLY A N 1
ATOM 832 C CA . GLY A 1 106 ? 17.212 7.466 -47.187 1.00 90.31 106 GLY A CA 1
ATOM 833 C C . GLY A 1 106 ? 17.442 6.237 -46.289 1.00 90.31 106 GLY A C 1
ATOM 834 O O . GLY A 1 106 ? 16.828 6.121 -45.226 1.00 90.31 106 GLY A O 1
ATOM 835 N N . LEU A 1 107 ? 18.370 5.346 -46.660 1.00 93.00 107 LEU A N 1
ATOM 836 C CA . LEU A 1 107 ? 18.747 4.193 -45.828 1.00 93.00 107 LEU A CA 1
ATOM 837 C C . LEU A 1 107 ? 19.366 4.634 -44.493 1.00 93.00 107 LEU A C 1
ATOM 839 O O . LEU A 1 107 ? 18.972 4.149 -43.434 1.00 93.00 107 LEU A O 1
ATOM 843 N N . TRP A 1 108 ? 20.287 5.598 -44.528 1.00 92.81 108 TRP A N 1
ATOM 844 C CA . TRP A 1 108 ? 20.935 6.124 -43.326 1.00 92.81 108 TRP A CA 1
ATOM 845 C C . TRP A 1 108 ? 19.968 6.926 -42.457 1.00 92.81 108 TRP A C 1
ATOM 847 O O . TRP A 1 108 ? 19.999 6.793 -41.236 1.00 92.81 108 TRP A O 1
ATOM 857 N N . ALA A 1 109 ? 19.058 7.688 -43.071 1.00 91.44 109 ALA A N 1
ATOM 858 C CA . ALA A 1 109 ? 17.988 8.367 -42.343 1.00 91.44 109 ALA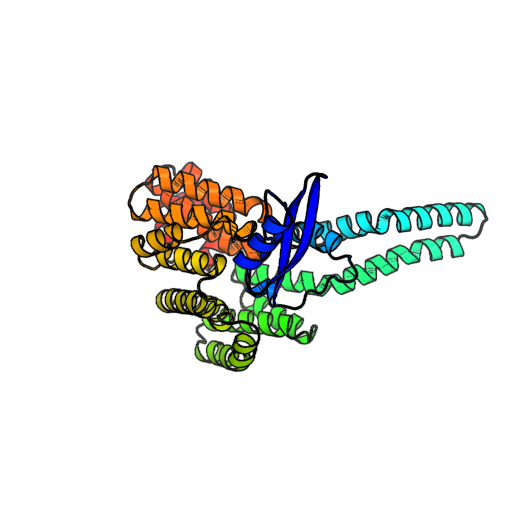 A CA 1
ATOM 859 C C . ALA A 1 109 ? 17.106 7.374 -41.560 1.00 91.44 109 ALA A C 1
ATOM 861 O O . ALA A 1 109 ? 16.776 7.612 -40.399 1.00 91.44 109 ALA A O 1
ATOM 862 N N . SER A 1 110 ? 16.792 6.226 -42.169 1.00 92.94 110 SER A N 1
ATOM 863 C CA . SER A 1 110 ? 16.011 5.161 -41.528 1.00 92.94 110 SER A CA 1
ATOM 864 C C . SER A 1 110 ? 16.760 4.523 -40.352 1.00 92.94 110 SER A C 1
ATOM 866 O O . SER A 1 110 ? 16.173 4.307 -39.294 1.00 92.94 110 SER A O 1
ATOM 868 N N . LEU A 1 111 ? 18.065 4.267 -40.501 1.00 93.81 111 LEU A N 1
ATOM 869 C CA . LEU A 1 111 ? 18.899 3.710 -39.429 1.00 93.81 111 LEU A CA 1
ATOM 870 C C . LEU A 1 111 ? 19.004 4.648 -38.220 1.00 93.81 111 LEU A C 1
ATOM 872 O O . LEU A 1 111 ? 18.948 4.187 -37.084 1.00 93.81 111 LEU A O 1
ATOM 876 N N . VAL A 1 112 ? 19.109 5.959 -38.446 1.00 93.50 112 VAL A N 1
ATOM 877 C CA . VAL A 1 112 ? 19.166 6.948 -37.358 1.00 93.50 112 VAL A CA 1
ATOM 878 C C . VAL A 1 112 ? 17.855 6.990 -36.566 1.00 93.50 112 VAL A C 1
ATOM 880 O O . VAL A 1 112 ? 17.887 7.026 -35.337 1.00 93.50 112 VAL A O 1
ATOM 883 N N . LEU A 1 113 ? 16.703 6.919 -37.241 1.00 93.50 113 LEU A N 1
ATOM 884 C CA . LEU A 1 113 ? 15.396 6.846 -36.574 1.00 93.50 113 LEU A CA 1
ATOM 885 C C . LEU A 1 113 ? 15.167 5.515 -35.850 1.00 93.50 113 LEU A C 1
ATOM 887 O O . LEU A 1 113 ? 14.404 5.466 -34.886 1.00 93.50 113 LEU A O 1
ATOM 891 N N . LEU A 1 114 ? 15.834 4.441 -36.275 1.00 93.94 114 LEU A N 1
ATOM 892 C CA . LEU A 1 114 ? 15.709 3.132 -35.644 1.00 93.94 114 LEU A CA 1
ATOM 893 C C . LEU A 1 114 ? 16.294 3.113 -34.222 1.00 93.94 114 LEU A C 1
ATOM 895 O O . LEU A 1 114 ? 15.770 2.412 -33.362 1.00 93.94 114 LEU A O 1
ATOM 899 N N . VAL A 1 115 ? 17.337 3.900 -33.944 1.00 91.88 115 VAL A N 1
ATOM 900 C CA . VAL A 1 115 ? 18.007 3.937 -32.630 1.00 91.88 115 VAL A CA 1
ATOM 901 C C . VAL A 1 115 ? 17.050 4.280 -31.474 1.00 91.88 115 VAL A C 1
ATOM 903 O O . VAL A 1 115 ? 16.932 3.462 -30.557 1.00 91.88 115 VAL A O 1
ATOM 906 N N . PRO A 1 116 ? 16.330 5.422 -31.471 1.00 90.88 116 PRO A N 1
ATOM 907 C CA . PRO A 1 116 ? 15.401 5.739 -30.385 1.00 90.88 116 PRO A CA 1
ATOM 908 C C . PRO A 1 116 ? 14.230 4.747 -30.301 1.00 90.88 116 PRO A C 1
ATOM 910 O O . PRO A 1 116 ? 13.760 4.454 -29.202 1.00 90.88 116 PRO A O 1
ATOM 913 N N . VAL A 1 117 ? 13.800 4.168 -31.429 1.00 90.88 117 VAL A N 1
ATOM 914 C CA . VAL A 1 117 ? 12.761 3.125 -31.456 1.00 90.88 117 VAL A CA 1
ATOM 915 C C . VAL A 1 117 ? 13.242 1.844 -30.771 1.00 90.88 117 VAL A C 1
ATOM 917 O O . VAL A 1 117 ? 12.505 1.273 -29.970 1.00 90.88 117 VAL A O 1
ATOM 920 N N . LEU A 1 118 ? 14.479 1.407 -31.025 1.00 91.94 118 LEU A N 1
ATOM 921 C CA . LEU A 1 118 ? 15.065 0.232 -30.373 1.00 91.94 118 LEU A CA 1
ATOM 922 C C . LEU A 1 118 ? 15.255 0.449 -28.871 1.00 91.94 118 LEU A C 1
ATOM 924 O O . LEU A 1 118 ? 14.947 -0.446 -28.088 1.00 91.94 118 LEU A O 1
ATOM 928 N N . LEU A 1 119 ? 15.700 1.638 -28.454 1.00 88.25 119 LEU A N 1
ATOM 929 C CA . LEU A 1 119 ? 15.797 1.985 -27.033 1.00 88.25 119 LEU A CA 1
ATOM 930 C C . LEU A 1 119 ? 14.424 1.981 -26.353 1.00 88.25 119 LEU A C 1
ATOM 932 O O . LEU A 1 119 ? 14.294 1.488 -25.234 1.00 88.25 119 LEU A O 1
ATOM 936 N N . MET A 1 120 ? 13.390 2.472 -27.040 1.00 87.88 120 MET A N 1
ATOM 937 C CA . MET A 1 120 ? 12.016 2.426 -26.545 1.00 87.88 120 MET A CA 1
ATOM 938 C C . MET A 1 120 ? 11.509 0.987 -26.428 1.00 87.88 120 MET A C 1
ATOM 940 O O . MET A 1 120 ? 10.935 0.628 -25.403 1.00 87.88 120 MET A O 1
ATOM 944 N N . ALA A 1 121 ? 11.756 0.148 -27.437 1.00 87.88 121 ALA A N 1
ATOM 945 C CA . ALA A 1 121 ? 11.389 -1.266 -27.418 1.00 87.88 121 ALA A CA 1
ATOM 946 C C . ALA A 1 121 ? 12.110 -2.023 -26.289 1.00 87.88 121 ALA A C 1
ATOM 948 O O . ALA A 1 121 ? 11.494 -2.823 -25.589 1.00 87.88 121 ALA A O 1
ATOM 949 N N . TRP A 1 122 ? 13.390 -1.723 -26.060 1.00 86.50 122 TRP A N 1
ATOM 950 C CA . TRP A 1 122 ? 14.169 -2.271 -24.952 1.00 86.50 122 TRP A CA 1
ATOM 951 C C . TRP A 1 122 ? 13.640 -1.819 -23.584 1.00 86.50 122 TRP A C 1
ATOM 953 O O . TRP A 1 122 ? 13.467 -2.640 -22.683 1.00 86.50 122 TRP A O 1
ATOM 963 N N . GLY A 1 123 ? 13.328 -0.529 -23.428 1.00 82.88 123 GLY A N 1
ATOM 964 C CA . GLY A 1 123 ? 12.705 0.002 -22.215 1.00 82.88 123 GLY A CA 1
ATOM 965 C C . GLY A 1 123 ? 11.345 -0.642 -21.941 1.00 82.88 123 GLY A C 1
ATOM 966 O O . GLY A 1 123 ? 11.087 -1.083 -20.826 1.00 82.88 123 GLY A O 1
ATOM 967 N N . ALA A 1 124 ? 10.512 -0.783 -22.974 1.00 84.69 124 ALA A N 1
ATOM 968 C CA . ALA A 1 124 ? 9.217 -1.453 -22.902 1.00 84.69 124 ALA A CA 1
ATOM 969 C C . ALA A 1 124 ? 9.359 -2.936 -22.521 1.00 84.69 124 ALA A C 1
ATOM 971 O O . ALA A 1 124 ? 8.576 -3.451 -21.724 1.00 84.69 124 ALA A O 1
ATOM 972 N N . TRP A 1 125 ? 10.382 -3.615 -23.048 1.00 84.56 125 TRP A N 1
ATOM 973 C CA . TRP A 1 125 ? 10.696 -4.993 -22.683 1.00 84.56 125 TRP A CA 1
ATOM 974 C C . TRP A 1 125 ? 11.070 -5.125 -21.207 1.00 84.56 125 TRP A C 1
ATOM 976 O O . TRP A 1 125 ? 10.567 -6.029 -20.550 1.00 84.56 125 TRP A O 1
ATOM 986 N N . LYS A 1 126 ? 11.888 -4.219 -20.658 1.00 80.44 126 LYS A N 1
ATOM 987 C CA . LYS A 1 126 ? 12.187 -4.195 -19.215 1.00 80.44 126 LYS A CA 1
ATOM 988 C C . LYS A 1 126 ? 10.956 -3.848 -18.373 1.00 80.44 126 LYS A C 1
ATOM 990 O O . LYS A 1 126 ? 10.725 -4.452 -17.333 1.00 80.44 126 LYS A O 1
ATOM 995 N N . TYR A 1 127 ? 10.127 -2.922 -18.848 1.00 81.94 127 TYR A N 1
ATOM 996 C CA . TYR A 1 127 ? 8.922 -2.477 -18.144 1.00 81.94 127 TYR A CA 1
ATOM 997 C C . TYR A 1 127 ? 7.806 -3.537 -18.101 1.00 81.94 127 TYR A C 1
ATOM 999 O O . TYR A 1 127 ? 6.866 -3.427 -17.314 1.00 81.94 127 TYR A O 1
ATOM 1007 N N . ARG A 1 128 ? 7.902 -4.601 -18.912 1.00 85.25 128 ARG A N 1
ATOM 1008 C CA . ARG A 1 128 ? 6.906 -5.683 -18.942 1.00 85.25 128 ARG A CA 1
ATOM 1009 C C . ARG A 1 128 ? 6.710 -6.353 -17.578 1.00 85.25 128 ARG A C 1
ATOM 1011 O O . ARG A 1 128 ? 5.598 -6.775 -17.280 1.00 85.25 128 ARG A O 1
ATOM 1018 N N . ASP A 1 129 ? 7.774 -6.472 -16.783 1.00 86.19 129 ASP A N 1
ATOM 1019 C CA . ASP A 1 129 ? 7.736 -7.190 -15.508 1.00 86.19 129 ASP A CA 1
ATOM 1020 C C . ASP A 1 129 ? 7.061 -6.313 -14.440 1.00 86.19 129 ASP A C 1
ATOM 1022 O O . ASP A 1 129 ? 6.213 -6.800 -13.698 1.00 86.19 129 ASP A O 1
ATOM 1026 N N . ALA A 1 130 ? 7.285 -4.993 -14.480 1.00 83.62 130 ALA A N 1
ATOM 1027 C CA . ALA A 1 130 ? 6.526 -4.020 -13.690 1.00 83.62 130 ALA A CA 1
ATOM 1028 C C . ALA A 1 130 ? 5.027 -4.017 -14.050 1.00 83.62 130 ALA A C 1
ATOM 1030 O O . ALA A 1 130 ? 4.163 -3.932 -13.181 1.00 83.62 130 ALA A O 1
ATOM 1031 N N . LEU A 1 131 ? 4.687 -4.160 -15.334 1.00 84.56 131 LEU A N 1
ATOM 1032 C CA . LEU A 1 131 ? 3.290 -4.298 -15.760 1.00 84.56 131 LEU A CA 1
ATOM 1033 C C . LEU A 1 131 ? 2.663 -5.613 -15.306 1.00 84.56 131 LEU A C 1
ATOM 1035 O O . LEU A 1 131 ? 1.477 -5.636 -14.982 1.00 84.56 131 LEU A O 1
ATOM 1039 N N . LEU A 1 132 ? 3.434 -6.700 -15.297 1.00 89.94 132 LEU A N 1
ATOM 1040 C CA . LEU A 1 132 ? 2.974 -7.975 -14.763 1.00 89.94 132 LEU A CA 1
ATOM 1041 C C . LEU A 1 132 ? 2.721 -7.868 -13.255 1.00 89.94 132 LEU A C 1
ATOM 1043 O O . LEU A 1 132 ? 1.679 -8.325 -12.800 1.00 89.94 132 LEU A O 1
ATOM 1047 N N . PHE A 1 133 ? 3.597 -7.186 -12.513 1.00 91.00 133 PHE A N 1
ATOM 1048 C CA . PHE A 1 133 ? 3.387 -6.893 -11.096 1.00 91.00 133 PHE A CA 1
ATOM 1049 C C . PHE A 1 133 ? 2.107 -6.078 -10.854 1.00 91.00 133 PHE A C 1
ATOM 1051 O O . PHE A 1 133 ? 1.266 -6.472 -10.052 1.00 91.00 133 PHE A O 1
ATOM 1058 N N . ASN A 1 134 ? 1.871 -5.016 -11.630 1.00 89.69 134 ASN A N 1
ATOM 1059 C CA . ASN A 1 134 ? 0.622 -4.248 -11.536 1.00 89.69 134 ASN A CA 1
ATOM 1060 C C . ASN A 1 134 ? -0.624 -5.099 -11.827 1.00 89.69 134 ASN A C 1
ATOM 1062 O O . ASN A 1 134 ? -1.652 -4.916 -11.180 1.00 89.69 134 ASN A O 1
ATOM 1066 N N . ARG A 1 135 ? -0.540 -6.057 -12.762 1.00 92.06 135 ARG A N 1
ATOM 1067 C CA . ARG A 1 135 ? -1.634 -7.007 -13.028 1.00 92.06 135 ARG A CA 1
ATOM 1068 C C . ARG A 1 135 ? -1.873 -7.967 -11.869 1.00 92.06 135 ARG A C 1
ATOM 1070 O O . ARG A 1 135 ? -3.027 -8.272 -11.594 1.00 92.06 135 ARG A O 1
ATOM 1077 N N . ILE A 1 136 ? -0.818 -8.428 -11.191 1.00 95.12 136 ILE A N 1
ATOM 1078 C CA . ILE A 1 136 ? -0.953 -9.229 -9.964 1.00 95.12 136 ILE A CA 1
ATOM 1079 C C . ILE A 1 136 ? -1.762 -8.435 -8.938 1.00 95.12 136 ILE A C 1
ATOM 1081 O O . ILE A 1 136 ? -2.780 -8.924 -8.456 1.00 95.12 136 ILE A O 1
ATOM 1085 N N . LEU A 1 137 ? -1.362 -7.191 -8.667 1.00 94.56 137 LEU A N 1
ATOM 1086 C CA . LEU A 1 137 ? -2.051 -6.317 -7.717 1.00 94.56 137 LEU A CA 1
ATOM 1087 C C . LEU A 1 137 ? -3.510 -6.049 -8.118 1.00 94.56 137 LEU A C 1
ATOM 1089 O O . LEU A 1 137 ? -4.397 -6.125 -7.272 1.00 94.56 137 LEU A O 1
ATOM 1093 N N . GLU A 1 138 ? -3.780 -5.813 -9.403 1.00 94.69 138 GLU A N 1
ATOM 1094 C CA . GLU A 1 138 ? -5.142 -5.676 -9.935 1.00 94.69 138 GLU A CA 1
ATOM 1095 C C . GLU A 1 138 ? -5.976 -6.949 -9.701 1.00 94.69 138 GLU A C 1
ATOM 1097 O O . GLU A 1 138 ? -7.105 -6.881 -9.210 1.00 94.69 138 GLU A O 1
ATOM 1102 N N . HIS A 1 139 ? -5.437 -8.124 -10.037 1.00 96.94 139 HIS A N 1
ATOM 1103 C CA . HIS A 1 139 ? -6.126 -9.399 -9.842 1.00 96.94 139 HIS A CA 1
ATOM 1104 C C . HIS A 1 139 ? -6.406 -9.669 -8.362 1.00 96.94 139 HIS A C 1
ATOM 1106 O O . HIS A 1 139 ? -7.522 -10.060 -8.020 1.00 96.94 139 HIS A O 1
ATOM 1112 N N . LEU A 1 140 ? -5.445 -9.387 -7.480 1.00 96.19 140 LEU A N 1
ATOM 1113 C CA . LEU A 1 140 ? -5.625 -9.480 -6.032 1.00 96.19 140 LEU A CA 1
ATOM 1114 C C . LEU A 1 140 ? -6.695 -8.506 -5.523 1.00 96.19 140 LEU A C 1
ATOM 1116 O O . LEU A 1 140 ? -7.550 -8.897 -4.727 1.00 96.19 140 LEU A O 1
ATOM 1120 N N . ALA A 1 141 ? -6.697 -7.258 -5.998 1.00 95.81 141 ALA A N 1
ATOM 1121 C CA . ALA A 1 141 ? -7.679 -6.250 -5.605 1.00 95.81 141 ALA A CA 1
ATOM 1122 C C . ALA A 1 141 ? -9.111 -6.683 -5.960 1.00 95.81 141 ALA A C 1
ATOM 1124 O O . ALA A 1 141 ? -10.010 -6.560 -5.131 1.00 95.81 141 ALA A O 1
ATOM 1125 N N . PHE A 1 142 ? -9.315 -7.261 -7.146 1.00 96.44 142 PHE A N 1
ATOM 1126 C CA . PHE A 1 142 ? -10.622 -7.755 -7.595 1.00 96.44 142 PHE A CA 1
ATOM 1127 C C . PHE A 1 142 ? -10.946 -9.197 -7.174 1.00 96.44 142 PHE A C 1
ATOM 1129 O O . PHE A 1 142 ? -11.982 -9.724 -7.576 1.00 96.44 142 PHE A O 1
ATOM 1136 N N . GLY A 1 143 ? -10.086 -9.858 -6.397 1.00 95.44 143 GLY A N 1
ATOM 1137 C CA . GLY A 1 143 ? -10.318 -11.232 -5.942 1.00 95.44 143 GLY A CA 1
ATOM 1138 C C . GLY A 1 143 ? -10.267 -12.299 -7.043 1.00 95.44 143 GLY A C 1
ATOM 1139 O O . GLY A 1 143 ? -10.869 -13.361 -6.905 1.00 95.44 143 GLY A O 1
ATOM 1140 N N . ARG A 1 144 ? -9.552 -12.034 -8.141 1.00 96.75 144 ARG A N 1
ATOM 1141 C CA . ARG A 1 144 ? -9.302 -12.976 -9.247 1.00 96.75 144 ARG A CA 1
ATOM 1142 C C . ARG A 1 144 ? -8.125 -13.890 -8.899 1.00 96.75 144 ARG A C 1
ATOM 1144 O O . ARG A 1 144 ? -7.018 -13.731 -9.410 1.00 96.75 144 ARG A O 1
ATOM 1151 N N . TRP A 1 145 ? -8.341 -14.780 -7.929 1.00 95.50 145 TRP A N 1
ATOM 1152 C CA . TRP A 1 145 ? -7.272 -15.572 -7.307 1.00 95.50 145 TRP A CA 1
ATOM 1153 C C . TRP A 1 145 ? -6.505 -16.488 -8.276 1.00 95.50 145 TRP A C 1
ATOM 1155 O O . TRP A 1 145 ? -5.276 -16.483 -8.211 1.00 95.50 145 TRP A O 1
ATOM 1165 N N . PRO A 1 146 ? -7.156 -17.243 -9.188 1.00 95.94 146 PRO A N 1
ATOM 1166 C CA . PRO A 1 146 ? -6.437 -18.099 -10.137 1.00 95.94 146 PRO A CA 1
ATOM 1167 C C . PRO A 1 146 ? -5.542 -17.309 -11.105 1.00 95.94 146 PRO A C 1
ATOM 1169 O O . PRO A 1 146 ? -4.404 -17.698 -11.381 1.00 95.94 146 PRO A O 1
ATOM 1172 N N . GLU A 1 147 ? -6.034 -16.174 -11.602 1.00 96.75 147 GLU A N 1
ATOM 1173 C CA . GLU A 1 147 ? -5.290 -15.288 -12.494 1.00 96.75 147 GLU A CA 1
ATOM 1174 C C . GLU A 1 147 ? -4.132 -14.605 -11.765 1.00 96.75 147 GLU A C 1
ATOM 1176 O O . GLU A 1 147 ? -3.035 -14.503 -12.318 1.00 96.75 147 GLU A O 1
ATOM 1181 N N . ALA A 1 148 ? -4.350 -14.186 -10.512 1.00 96.50 148 ALA A N 1
ATOM 1182 C CA . ALA A 1 148 ? -3.295 -13.661 -9.654 1.00 96.50 148 ALA A CA 1
ATOM 1183 C C . ALA A 1 148 ? -2.185 -14.701 -9.451 1.00 96.50 148 ALA A C 1
ATOM 1185 O O . ALA A 1 148 ? -1.022 -14.378 -9.672 1.00 96.50 148 ALA A O 1
ATOM 1186 N N . MET A 1 149 ? -2.538 -15.949 -9.119 1.00 96.62 149 MET A N 1
ATOM 1187 C CA . MET A 1 149 ? -1.565 -17.025 -8.898 1.00 96.62 149 MET A CA 1
ATOM 1188 C C . MET A 1 149 ? -0.722 -17.297 -10.149 1.00 96.62 149 MET A C 1
ATOM 1190 O O . MET A 1 149 ? 0.504 -17.278 -10.099 1.00 96.62 149 MET A O 1
ATOM 1194 N N . THR A 1 150 ? -1.371 -17.427 -11.309 1.00 97.06 150 THR A N 1
ATOM 1195 C CA . THR A 1 150 ? -0.674 -17.639 -12.591 1.00 97.06 150 THR A CA 1
ATOM 1196 C C . THR A 1 150 ? 0.310 -16.501 -12.897 1.00 97.06 150 THR A C 1
ATOM 1198 O O . THR A 1 150 ? 1.416 -16.720 -13.404 1.00 97.06 150 THR A O 1
ATOM 1201 N N . ALA A 1 151 ? -0.084 -15.257 -12.610 1.00 95.69 151 ALA A N 1
ATOM 1202 C CA . ALA A 1 151 ? 0.764 -14.092 -12.820 1.00 95.69 151 ALA A CA 1
ATOM 1203 C C . ALA A 1 151 ? 1.942 -14.040 -11.827 1.00 95.69 151 ALA A C 1
ATOM 1205 O O . ALA A 1 151 ? 3.058 -13.731 -12.255 1.00 95.69 151 ALA A O 1
ATOM 1206 N N . VAL A 1 152 ? 1.716 -14.400 -10.556 1.00 96.19 152 VAL A N 1
ATOM 1207 C CA . VAL A 1 152 ? 2.749 -14.541 -9.513 1.00 96.19 152 VAL A CA 1
ATOM 1208 C C . VAL A 1 152 ? 3.799 -15.566 -9.936 1.00 96.19 152 VAL A C 1
ATOM 1210 O O . VAL A 1 152 ? 4.976 -15.222 -10.040 1.00 96.19 152 VAL A O 1
ATOM 1213 N N . GLU A 1 153 ? 3.384 -16.780 -10.301 1.00 95.62 153 GLU A N 1
ATOM 1214 C CA . GLU A 1 153 ? 4.288 -17.836 -10.778 1.00 95.62 153 GLU A CA 1
ATOM 1215 C C . GLU A 1 153 ? 5.086 -17.387 -12.011 1.00 95.62 153 GLU A C 1
ATOM 1217 O O . GLU A 1 153 ? 6.289 -17.633 -12.135 1.00 95.62 153 GLU A O 1
ATOM 1222 N N . THR A 1 154 ? 4.432 -16.687 -12.943 1.00 95.12 154 THR A N 1
ATOM 1223 C CA . THR A 1 154 ? 5.088 -16.174 -14.152 1.00 95.12 154 THR A CA 1
ATOM 1224 C C . THR A 1 154 ? 6.169 -15.149 -13.811 1.00 95.12 154 THR A C 1
ATOM 1226 O O . THR A 1 154 ? 7.258 -15.199 -14.392 1.00 95.12 154 THR A O 1
ATOM 1229 N N . LEU A 1 155 ? 5.894 -14.216 -12.894 1.00 94.00 155 LEU A N 1
ATOM 1230 C CA . LEU A 1 155 ? 6.858 -13.192 -12.493 1.00 94.00 155 LEU A CA 1
ATOM 1231 C C . LEU A 1 155 ? 8.011 -13.802 -11.686 1.00 94.00 155 LEU A C 1
ATOM 1233 O O . LEU A 1 155 ? 9.170 -13.541 -12.011 1.00 94.00 155 LEU A O 1
ATOM 1237 N N . ALA A 1 156 ? 7.711 -14.691 -10.735 1.00 93.31 156 ALA A N 1
ATOM 1238 C CA . ALA A 1 156 ? 8.707 -15.421 -9.950 1.00 93.31 156 ALA A CA 1
ATOM 1239 C C . ALA A 1 156 ? 9.628 -16.297 -10.826 1.00 93.31 156 ALA A C 1
ATOM 1241 O O . ALA A 1 156 ? 10.811 -16.500 -10.534 1.00 93.31 156 ALA A O 1
ATOM 1242 N N . ASN A 1 157 ? 9.124 -16.810 -11.949 1.00 93.25 157 ASN A N 1
ATOM 1243 C CA . ASN A 1 157 ? 9.947 -17.552 -12.901 1.00 93.25 157 ASN A CA 1
ATOM 1244 C C . ASN A 1 157 ? 10.861 -16.652 -13.741 1.00 93.25 157 ASN A C 1
ATOM 1246 O O . ASN A 1 157 ? 11.970 -17.066 -14.079 1.00 93.25 157 ASN A O 1
ATOM 1250 N N . ARG A 1 158 ? 10.425 -15.429 -14.063 1.00 91.56 158 ARG A N 1
ATOM 1251 C CA . ARG A 1 158 ? 11.168 -14.489 -14.919 1.00 91.56 158 ARG A CA 1
ATOM 1252 C C . ARG A 1 158 ? 12.215 -13.673 -14.175 1.00 91.56 158 ARG A C 1
ATOM 1254 O O . ARG A 1 158 ? 13.283 -13.433 -14.732 1.00 91.56 158 ARG A O 1
ATOM 1261 N N . CYS A 1 159 ? 11.904 -13.233 -12.961 1.00 87.44 159 CYS A N 1
ATOM 1262 C CA . CYS A 1 159 ? 12.775 -12.387 -12.160 1.00 87.44 159 CYS A CA 1
ATOM 1263 C C . CYS A 1 159 ? 13.310 -13.185 -10.976 1.00 87.44 159 CYS A C 1
ATOM 1265 O O . CYS A 1 159 ? 12.520 -13.663 -10.176 1.00 87.44 159 CYS A O 1
ATOM 1267 N N . LYS A 1 160 ? 14.631 -13.340 -10.861 1.00 87.00 160 LYS A N 1
ATOM 1268 C CA . LYS A 1 160 ? 15.281 -14.099 -9.775 1.00 87.00 160 LYS A CA 1
ATOM 1269 C C . LYS A 1 160 ? 15.868 -13.214 -8.676 1.00 87.00 160 LYS A C 1
ATOM 1271 O O . LYS A 1 160 ? 16.654 -13.699 -7.879 1.00 87.00 160 LYS A O 1
ATOM 1276 N N . ASP A 1 161 ? 15.497 -11.939 -8.665 1.00 86.00 161 ASP A N 1
ATOM 1277 C CA . ASP A 1 161 ? 15.843 -11.022 -7.585 1.00 86.00 161 ASP A CA 1
ATOM 1278 C C . ASP A 1 161 ? 15.170 -11.450 -6.271 1.00 86.00 161 ASP A C 1
ATOM 1280 O O . ASP A 1 161 ? 13.973 -11.746 -6.266 1.00 86.00 161 ASP A O 1
ATOM 1284 N N . ASP A 1 162 ? 15.927 -11.472 -5.172 1.00 85.31 162 ASP A N 1
ATOM 1285 C CA . ASP A 1 162 ? 15.460 -11.969 -3.872 1.00 85.31 162 ASP A CA 1
ATOM 1286 C C . ASP A 1 162 ? 14.283 -11.152 -3.321 1.00 85.31 162 ASP A C 1
ATOM 1288 O O . ASP A 1 162 ? 13.354 -11.722 -2.748 1.00 85.31 162 ASP A O 1
ATOM 1292 N N . GLY A 1 163 ? 14.274 -9.831 -3.536 1.00 83.94 163 GLY A N 1
ATOM 1293 C CA . GLY A 1 163 ? 13.178 -8.960 -3.109 1.00 83.94 163 GLY A CA 1
ATOM 1294 C C . GLY A 1 163 ? 11.889 -9.259 -3.871 1.00 83.94 163 GLY A C 1
ATOM 1295 O O . GLY A 1 163 ? 10.814 -9.356 -3.277 1.00 83.94 163 GLY A O 1
ATOM 1296 N N . VAL A 1 164 ? 11.998 -9.491 -5.183 1.00 87.06 164 VAL A N 1
ATOM 1297 C CA . VAL A 1 164 ? 10.851 -9.914 -6.000 1.00 87.06 164 VAL A CA 1
ATOM 1298 C C . VAL A 1 164 ? 10.367 -11.305 -5.596 1.00 87.06 164 VAL A C 1
ATOM 1300 O O . VAL A 1 164 ? 9.162 -11.507 -5.474 1.00 87.06 164 VAL A O 1
ATOM 1303 N N . GLN A 1 165 ? 11.270 -12.261 -5.361 1.00 91.50 165 GLN A N 1
ATOM 1304 C CA . GLN A 1 165 ? 10.896 -13.608 -4.913 1.00 91.50 165 GLN A CA 1
ATOM 1305 C C . GLN A 1 165 ? 10.153 -13.580 -3.574 1.00 91.50 165 GLN A C 1
ATOM 1307 O O . GLN A 1 165 ? 9.125 -14.243 -3.435 1.00 91.50 165 GLN A O 1
ATOM 1312 N N . LEU A 1 166 ? 10.632 -12.774 -2.625 1.00 91.62 166 LEU A N 1
ATOM 1313 C CA . LEU A 1 166 ? 9.991 -12.572 -1.332 1.00 91.62 166 LEU A CA 1
ATOM 1314 C C . LEU A 1 166 ? 8.563 -12.031 -1.487 1.00 91.62 166 LEU A C 1
ATOM 1316 O O . LEU A 1 166 ? 7.627 -12.604 -0.933 1.00 91.62 166 LEU A O 1
ATOM 1320 N N . GLU A 1 167 ? 8.373 -10.958 -2.261 1.00 91.88 167 GLU A N 1
ATOM 1321 C CA . GLU A 1 167 ? 7.041 -10.369 -2.455 1.00 91.88 167 GLU A CA 1
ATOM 1322 C C . GLU A 1 167 ? 6.093 -11.340 -3.180 1.00 91.88 167 GLU A C 1
ATOM 1324 O O . GLU A 1 167 ? 4.917 -11.443 -2.827 1.00 91.88 167 GLU A O 1
ATOM 1329 N N . MET A 1 168 ? 6.598 -12.107 -4.156 1.00 95.31 168 MET A N 1
ATOM 1330 C CA . MET A 1 168 ? 5.813 -13.144 -4.838 1.00 95.31 168 MET A CA 1
ATOM 1331 C C . MET A 1 168 ? 5.374 -14.248 -3.874 1.00 95.31 168 MET A C 1
ATOM 1333 O O . MET A 1 168 ? 4.200 -14.616 -3.879 1.00 95.31 168 MET A O 1
ATOM 1337 N N . ALA A 1 169 ? 6.270 -14.713 -3.004 1.00 95.94 169 ALA A N 1
ATOM 1338 C CA . ALA A 1 169 ? 5.957 -15.716 -1.992 1.00 95.94 169 ALA A CA 1
ATOM 1339 C C . ALA A 1 169 ? 4.902 -15.217 -0.989 1.00 95.94 169 ALA A C 1
ATOM 1341 O O . ALA A 1 169 ? 3.986 -15.954 -0.628 1.00 95.94 169 ALA A O 1
ATOM 1342 N N . VAL A 1 170 ? 4.968 -13.948 -0.573 1.00 95.69 170 VAL A N 1
ATOM 1343 C CA . VAL A 1 170 ? 3.945 -13.354 0.305 1.00 95.69 170 VAL A CA 1
ATOM 1344 C C . VAL A 1 170 ? 2.590 -13.277 -0.398 1.00 95.69 170 VAL A C 1
ATOM 1346 O O . VAL A 1 170 ? 1.564 -13.587 0.212 1.00 95.69 170 VAL A O 1
ATOM 1349 N N . HIS A 1 171 ? 2.553 -12.891 -1.677 1.00 96.62 171 HIS A N 1
ATOM 1350 C CA . HIS A 1 171 ? 1.313 -12.898 -2.453 1.00 96.62 171 HIS A CA 1
ATOM 1351 C C . HIS A 1 171 ? 0.738 -14.307 -2.618 1.00 96.62 171 HIS A C 1
ATOM 1353 O O . HIS A 1 171 ? -0.465 -14.484 -2.429 1.00 96.62 171 HIS A O 1
ATOM 1359 N N . GLU A 1 172 ? 1.578 -15.301 -2.903 1.00 97.38 172 GLU A N 1
ATOM 1360 C CA . GLU A 1 172 ? 1.192 -16.712 -2.966 1.00 97.38 172 GLU A CA 1
ATOM 1361 C C . GLU A 1 172 ? 0.586 -17.177 -1.635 1.00 97.38 172 GLU A C 1
ATOM 1363 O O . GLU A 1 172 ? -0.547 -17.663 -1.610 1.00 97.38 172 GLU A O 1
ATOM 1368 N N . ALA A 1 173 ? 1.263 -16.916 -0.512 1.00 97.69 173 ALA A N 1
ATOM 1369 C CA . ALA A 1 173 ? 0.766 -17.244 0.823 1.00 97.69 173 ALA A CA 1
ATOM 1370 C C . ALA A 1 173 ? -0.573 -16.552 1.136 1.00 97.69 173 ALA A C 1
ATOM 1372 O O . ALA A 1 173 ? -1.475 -17.168 1.702 1.00 97.69 173 ALA A O 1
ATOM 1373 N N . CYS A 1 174 ? -0.749 -15.290 0.729 1.00 96.94 174 CYS A N 1
ATOM 1374 C CA . CYS A 1 174 ? -2.022 -14.582 0.876 1.00 96.94 174 CYS A CA 1
ATOM 1375 C C . CYS A 1 174 ? -3.144 -15.226 0.047 1.00 96.94 174 CYS A C 1
ATOM 1377 O O . CYS A 1 174 ? -4.278 -15.309 0.522 1.00 96.94 174 CYS A O 1
ATOM 1379 N N . ILE A 1 175 ? -2.857 -15.670 -1.181 1.00 96.81 175 ILE A N 1
ATOM 1380 C CA . ILE A 1 175 ? -3.843 -16.342 -2.038 1.00 96.81 175 ILE A CA 1
ATOM 1381 C C . ILE A 1 175 ? -4.242 -17.692 -1.429 1.00 96.81 175 ILE A C 1
ATOM 1383 O O . ILE A 1 175 ? -5.439 -17.955 -1.302 1.00 96.81 175 ILE A O 1
ATOM 1387 N N . LEU A 1 176 ? -3.274 -18.506 -0.997 1.00 96.75 176 LEU A N 1
ATOM 1388 C CA . LEU A 1 176 ? -3.534 -19.791 -0.333 1.00 96.75 176 LEU A CA 1
ATOM 1389 C C . LEU A 1 176 ? -4.372 -19.601 0.937 1.00 96.75 176 LEU A C 1
ATOM 1391 O O . LEU A 1 176 ? -5.413 -20.239 1.102 1.00 96.75 176 LEU A O 1
ATOM 1395 N N . ALA A 1 177 ? -4.006 -18.624 1.771 1.00 96.06 177 ALA A N 1
ATOM 1396 C CA . ALA A 1 177 ? -4.768 -18.253 2.958 1.00 96.06 177 ALA A CA 1
ATOM 1397 C C . ALA A 1 177 ? -6.215 -17.839 2.633 1.00 96.06 177 ALA A C 1
ATOM 1399 O O . ALA A 1 177 ? -7.142 -18.257 3.325 1.00 96.06 177 ALA A O 1
ATOM 1400 N N . ARG A 1 178 ? -6.443 -17.065 1.560 1.00 93.69 178 ARG A N 1
ATOM 1401 C CA . ARG A 1 178 ? -7.800 -16.699 1.100 1.00 93.69 178 ARG A CA 1
ATOM 1402 C C . ARG A 1 178 ? -8.616 -17.901 0.630 1.00 93.69 178 ARG A C 1
ATOM 1404 O O . ARG A 1 178 ? -9.841 -17.867 0.728 1.00 93.69 178 ARG A O 1
ATOM 1411 N N . GLN A 1 179 ? -7.956 -18.923 0.099 1.00 93.44 179 GLN A N 1
ATOM 1412 C CA . GLN A 1 179 ? -8.579 -20.160 -0.372 1.00 93.44 179 GLN A CA 1
ATOM 1413 C C . GLN A 1 179 ? -8.794 -21.189 0.752 1.00 93.44 179 GLN A C 1
ATOM 1415 O O . GLN A 1 179 ? -9.428 -22.215 0.515 1.00 93.44 179 GLN A O 1
ATOM 1420 N N . GLY A 1 180 ? -8.326 -20.899 1.971 1.00 93.50 180 GLY A N 1
ATOM 1421 C CA . GLY A 1 180 ? -8.442 -21.775 3.138 1.00 93.50 180 GLY A CA 1
ATOM 1422 C C . GLY A 1 180 ? -7.290 -22.771 3.300 1.00 93.50 180 GLY A C 1
ATOM 1423 O O . GLY A 1 180 ? -7.333 -23.584 4.219 1.00 93.50 180 GLY A O 1
ATOM 1424 N N . ASP A 1 181 ? -6.256 -22.706 2.454 1.00 95.56 181 ASP A N 1
ATOM 1425 C CA . ASP A 1 181 ? -5.031 -23.495 2.617 1.00 95.56 181 ASP A CA 1
ATOM 1426 C C . ASP A 1 181 ? -4.059 -22.779 3.563 1.00 95.56 181 ASP A C 1
ATOM 1428 O O . ASP A 1 181 ? -3.103 -22.100 3.175 1.00 95.56 181 ASP A O 1
ATOM 1432 N N . GLU A 1 182 ? -4.362 -22.883 4.852 1.00 93.56 182 GLU A 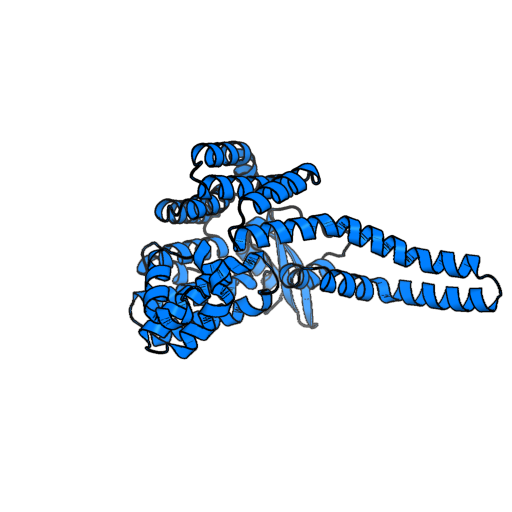N 1
ATOM 1433 C CA . GLU A 1 182 ? -3.572 -22.248 5.898 1.00 93.56 182 GLU A CA 1
ATOM 1434 C C . GLU A 1 182 ? -2.205 -22.899 6.116 1.00 93.56 182 GLU A C 1
ATOM 1436 O O . GLU A 1 182 ? -1.257 -22.203 6.490 1.00 93.56 182 GLU A O 1
ATOM 1441 N N . GLU A 1 183 ? -2.115 -24.212 5.901 1.00 94.31 183 GLU A N 1
ATOM 1442 C CA . GLU A 1 183 ? -0.885 -24.985 6.067 1.00 94.31 183 GLU A CA 1
ATOM 1443 C C . GLU A 1 183 ? 0.112 -24.634 4.960 1.00 94.31 183 GLU A C 1
ATOM 1445 O O . GLU A 1 183 ? 1.265 -24.314 5.259 1.00 94.31 183 GLU A O 1
ATOM 1450 N N . GLY A 1 184 ? -0.347 -24.581 3.704 1.00 95.38 184 GLY A N 1
ATOM 1451 C CA . GLY A 1 184 ? 0.460 -24.143 2.568 1.00 95.38 184 GLY A CA 1
ATOM 1452 C C . GLY A 1 184 ? 0.960 -22.707 2.730 1.00 95.38 184 GLY A C 1
ATOM 1453 O O . GLY A 1 184 ? 2.156 -22.444 2.585 1.00 95.38 184 GLY A O 1
ATOM 1454 N N . ALA A 1 185 ? 0.082 -21.782 3.136 1.00 95.81 185 ALA A N 1
ATOM 1455 C CA . ALA A 1 185 ? 0.472 -20.399 3.414 1.00 95.81 185 ALA A CA 1
ATOM 1456 C C . ALA A 1 185 ? 1.546 -20.304 4.517 1.00 95.81 185 ALA A C 1
ATOM 1458 O O . ALA A 1 185 ? 2.529 -19.572 4.376 1.00 95.81 185 ALA A O 1
ATOM 1459 N N . GLY A 1 186 ? 1.385 -21.069 5.603 1.00 94.88 186 GLY A N 1
ATOM 1460 C CA . GLY A 1 186 ? 2.352 -21.121 6.700 1.00 94.88 186 GLY A CA 1
ATOM 1461 C C . GLY A 1 186 ? 3.700 -21.712 6.283 1.00 94.88 186 GLY A C 1
ATOM 1462 O O . GLY A 1 186 ? 4.744 -21.192 6.679 1.00 94.88 186 GLY A O 1
ATOM 1463 N N . ALA A 1 187 ? 3.695 -22.753 5.448 1.00 96.50 187 ALA A N 1
ATOM 1464 C CA . ALA A 1 187 ? 4.910 -23.381 4.937 1.00 96.50 187 ALA A CA 1
ATOM 1465 C C . ALA A 1 187 ? 5.751 -22.408 4.096 1.00 96.50 187 ALA A C 1
ATOM 1467 O O . ALA A 1 187 ? 6.966 -22.331 4.282 1.00 96.50 187 ALA A O 1
ATOM 1468 N N . ILE A 1 188 ? 5.110 -21.612 3.232 1.00 96.06 188 ILE A N 1
ATOM 1469 C CA . ILE A 1 188 ? 5.794 -20.577 2.444 1.00 96.06 188 ILE A CA 1
ATOM 1470 C C . ILE A 1 188 ? 6.424 -19.528 3.364 1.00 96.06 188 ILE A C 1
ATOM 1472 O O . ILE A 1 188 ? 7.616 -19.237 3.250 1.00 96.06 188 ILE A O 1
ATOM 1476 N N . MET A 1 189 ? 5.654 -18.991 4.313 1.00 95.88 189 MET A N 1
ATOM 1477 C CA . MET A 1 189 ? 6.156 -17.972 5.240 1.00 95.88 189 MET A CA 1
ATOM 1478 C C . MET A 1 189 ? 7.312 -18.493 6.105 1.00 95.88 189 MET A C 1
ATOM 1480 O O . MET A 1 189 ? 8.262 -17.757 6.372 1.00 95.88 189 MET A O 1
ATOM 1484 N N . ALA A 1 190 ? 7.284 -19.768 6.502 1.00 94.62 190 ALA A N 1
ATOM 1485 C CA . ALA A 1 190 ? 8.345 -20.387 7.293 1.00 94.62 190 ALA A CA 1
ATOM 1486 C C . ALA A 1 190 ? 9.689 -20.464 6.548 1.00 94.62 190 ALA A C 1
ATOM 1488 O O . ALA A 1 190 ? 10.733 -20.277 7.173 1.00 94.62 190 ALA A O 1
ATOM 1489 N N . ILE A 1 191 ? 9.674 -20.694 5.228 1.00 94.75 191 ILE A N 1
ATOM 1490 C CA . ILE A 1 191 ? 10.889 -20.718 4.394 1.00 94.75 191 ILE A CA 1
ATOM 1491 C C . ILE A 1 191 ? 11.574 -19.348 4.399 1.00 94.75 191 ILE A C 1
ATOM 1493 O O . ILE A 1 191 ? 12.795 -19.261 4.523 1.00 94.75 191 ILE A O 1
ATOM 1497 N N . TRP A 1 192 ? 10.787 -18.277 4.293 1.00 93.31 192 TRP A N 1
ATOM 1498 C CA . TRP A 1 192 ? 11.305 -16.914 4.166 1.00 93.31 192 TRP A CA 1
ATOM 1499 C C . TRP A 1 192 ? 11.546 -16.204 5.496 1.00 93.31 192 TRP A C 1
ATOM 1501 O O . TRP A 1 192 ? 12.266 -15.205 5.527 1.00 93.31 192 TRP A O 1
ATOM 1511 N N . LYS A 1 193 ? 11.004 -16.721 6.602 1.00 93.06 193 LYS A N 1
ATOM 1512 C CA . LYS A 1 193 ? 11.142 -16.122 7.933 1.00 93.06 193 LYS A CA 1
ATOM 1513 C C . LYS A 1 193 ? 12.591 -15.752 8.301 1.00 93.06 193 LYS A C 1
ATOM 1515 O O . LYS A 1 193 ? 12.796 -14.596 8.667 1.00 93.06 193 LYS A O 1
ATOM 1520 N N . PRO A 1 194 ? 13.605 -16.632 8.148 1.00 90.69 194 PRO A N 1
ATOM 1521 C CA . PRO A 1 194 ? 14.982 -16.278 8.500 1.00 90.69 194 PRO A CA 1
ATOM 1522 C C . PRO A 1 194 ? 15.537 -15.118 7.664 1.00 90.69 194 PRO A C 1
ATOM 1524 O O . PRO A 1 194 ? 16.295 -14.298 8.174 1.00 90.69 194 PRO A O 1
ATOM 1527 N N . VAL A 1 195 ? 15.148 -15.034 6.386 1.00 88.31 195 VAL A N 1
ATOM 1528 C CA . VAL A 1 195 ? 15.567 -13.957 5.477 1.00 88.31 195 VAL A CA 1
ATOM 1529 C C . VAL A 1 195 ? 14.929 -12.634 5.895 1.00 88.31 195 VAL A C 1
ATOM 1531 O O . VAL A 1 195 ? 15.623 -11.628 5.994 1.00 88.31 195 VAL A O 1
ATOM 1534 N N . MET A 1 196 ? 13.628 -12.641 6.198 1.00 88.56 196 MET A N 1
ATOM 1535 C CA . MET A 1 196 ? 12.896 -11.453 6.650 1.00 88.56 196 MET A CA 1
ATOM 1536 C C . MET A 1 196 ? 13.442 -10.919 7.983 1.00 88.56 196 MET A C 1
ATOM 1538 O O . MET A 1 196 ? 13.653 -9.717 8.124 1.00 88.56 196 MET A O 1
ATOM 1542 N N . GLU A 1 197 ? 13.691 -11.805 8.953 1.00 86.25 197 GLU A N 1
ATOM 1543 C CA . GLU A 1 197 ? 14.224 -11.434 10.272 1.00 86.25 197 GLU A CA 1
ATOM 1544 C C . GLU A 1 197 ? 15.659 -10.899 10.194 1.00 86.25 197 GLU A C 1
ATOM 1546 O O . GLU A 1 197 ? 16.003 -9.977 10.933 1.00 86.25 197 GLU A O 1
ATOM 1551 N N . LEU A 1 198 ? 16.483 -11.440 9.288 1.00 84.94 198 LEU A N 1
ATOM 1552 C CA . LEU A 1 198 ? 17.836 -10.938 9.048 1.00 84.94 198 LEU A CA 1
ATOM 1553 C C . LEU A 1 198 ? 17.828 -9.588 8.318 1.00 84.94 198 LEU A C 1
ATOM 1555 O O . LEU A 1 198 ? 18.675 -8.744 8.602 1.00 84.94 198 LEU A O 1
ATOM 1559 N N . ALA A 1 199 ? 16.897 -9.394 7.380 1.00 80.31 199 ALA A N 1
ATOM 1560 C CA . ALA A 1 199 ? 16.808 -8.174 6.588 1.00 80.31 199 ALA A CA 1
ATOM 1561 C C . ALA A 1 199 ? 16.426 -6.966 7.450 1.00 80.31 199 ALA A C 1
ATOM 1563 O O . ALA A 1 199 ? 17.081 -5.927 7.369 1.00 80.31 199 ALA A O 1
ATOM 1564 N N . MET A 1 200 ? 15.371 -7.083 8.269 1.00 81.88 200 MET A N 1
ATOM 1565 C CA . MET A 1 200 ? 14.941 -5.983 9.132 1.00 81.88 200 MET A CA 1
ATOM 1566 C C . MET A 1 200 ? 14.041 -6.456 10.295 1.00 81.88 200 MET A C 1
ATOM 1568 O O . MET A 1 200 ? 13.062 -7.175 10.059 1.00 81.88 200 MET A O 1
ATOM 1572 N N . PRO A 1 201 ? 14.302 -6.019 11.545 1.00 83.31 201 PRO A N 1
ATOM 1573 C CA . PRO A 1 201 ? 13.462 -6.346 12.698 1.00 83.31 201 PRO A CA 1
ATOM 1574 C C . PRO A 1 201 ? 11.981 -5.983 12.506 1.00 83.31 201 PRO A C 1
ATOM 1576 O O . PRO A 1 201 ? 11.612 -4.827 12.340 1.00 83.31 201 PRO A O 1
ATOM 1579 N N . GLY A 1 202 ? 11.099 -6.981 12.566 1.00 86.69 202 GLY A N 1
ATOM 1580 C CA . GLY A 1 202 ? 9.653 -6.778 12.412 1.00 86.69 202 GLY A CA 1
ATOM 1581 C C . GLY A 1 202 ? 9.121 -6.960 10.988 1.00 86.69 202 GLY A C 1
ATOM 1582 O O . GLY A 1 202 ? 7.906 -7.050 10.824 1.00 86.69 202 GLY A O 1
ATOM 1583 N N . MET A 1 203 ? 9.985 -7.120 9.974 1.00 89.75 203 MET A N 1
ATOM 1584 C CA . MET A 1 203 ? 9.553 -7.388 8.592 1.00 89.75 203 MET A CA 1
ATOM 1585 C C . MET A 1 203 ? 8.691 -8.650 8.494 1.00 89.75 203 MET A C 1
ATOM 1587 O O . MET A 1 203 ? 7.620 -8.614 7.889 1.00 89.75 203 MET A O 1
ATOM 1591 N N . PHE A 1 204 ? 9.124 -9.747 9.130 1.00 93.19 204 PHE A N 1
ATOM 1592 C CA . PHE A 1 204 ? 8.353 -10.993 9.156 1.00 93.19 204 PHE A CA 1
ATOM 1593 C C . PHE A 1 204 ? 6.940 -10.759 9.692 1.00 93.19 204 PHE A C 1
ATOM 1595 O O . PHE A 1 204 ? 5.969 -11.148 9.053 1.00 93.19 204 PHE A O 1
ATOM 1602 N N . HIS A 1 205 ? 6.820 -10.062 10.822 1.00 94.06 205 HIS A N 1
ATOM 1603 C CA . HIS A 1 205 ? 5.536 -9.811 11.468 1.00 94.06 205 HIS A CA 1
ATOM 1604 C C . HIS A 1 205 ? 4.612 -8.926 10.619 1.00 94.06 205 HIS A C 1
ATOM 1606 O O . HIS A 1 205 ? 3.417 -9.194 10.530 1.00 94.06 205 HIS A O 1
ATOM 1612 N N . THR A 1 206 ? 5.139 -7.920 9.921 1.00 92.56 206 THR A N 1
ATOM 1613 C CA . THR A 1 206 ? 4.329 -7.107 8.999 1.00 92.56 206 THR A CA 1
ATOM 1614 C C . THR A 1 206 ? 3.829 -7.904 7.795 1.00 92.56 206 THR A C 1
ATOM 1616 O O . THR A 1 206 ? 2.681 -7.740 7.382 1.00 92.56 206 THR A O 1
ATOM 1619 N N . LEU A 1 207 ? 4.653 -8.788 7.231 1.00 93.31 207 LEU A N 1
ATOM 1620 C CA . LEU A 1 207 ? 4.243 -9.621 6.097 1.00 93.31 207 LEU A CA 1
ATOM 1621 C C . LEU A 1 207 ? 3.289 -10.743 6.533 1.00 93.31 207 LEU A C 1
ATOM 1623 O O . LEU A 1 207 ? 2.301 -11.010 5.852 1.00 93.31 207 LEU A O 1
ATOM 1627 N N . ASP A 1 208 ? 3.510 -11.326 7.708 1.00 94.75 208 ASP A N 1
ATOM 1628 C CA . ASP A 1 208 ? 2.606 -12.292 8.331 1.00 94.75 208 ASP A CA 1
ATOM 1629 C C . ASP A 1 208 ? 1.237 -11.676 8.671 1.00 94.75 208 ASP A C 1
ATOM 1631 O O . ASP A 1 208 ? 0.200 -12.315 8.481 1.00 94.75 208 ASP A O 1
ATOM 1635 N N . ALA A 1 209 ? 1.191 -10.396 9.057 1.00 95.69 209 ALA A N 1
ATOM 1636 C CA . ALA A 1 209 ? -0.069 -9.679 9.242 1.00 95.69 209 ALA A CA 1
ATOM 1637 C C . ALA A 1 209 ? -0.905 -9.622 7.948 1.00 95.69 209 ALA A C 1
ATOM 1639 O O . ALA A 1 209 ? -2.130 -9.732 8.010 1.00 95.69 209 ALA A O 1
ATOM 1640 N N . ARG A 1 210 ? -0.276 -9.524 6.764 1.00 94.94 210 ARG A N 1
ATOM 1641 C CA . ARG A 1 210 ? -0.987 -9.581 5.467 1.00 94.94 210 ARG A CA 1
ATOM 1642 C C . ARG A 1 210 ? -1.630 -10.951 5.246 1.00 94.94 210 ARG A C 1
ATOM 1644 O O . ARG A 1 210 ? -2.787 -11.020 4.826 1.00 94.94 210 ARG A O 1
ATOM 1651 N N . VAL A 1 211 ? -0.914 -12.029 5.572 1.00 96.12 211 VAL A N 1
ATOM 1652 C CA . VAL A 1 211 ? -1.425 -13.407 5.473 1.00 96.12 211 VAL A CA 1
ATOM 1653 C C . VAL A 1 211 ? -2.551 -13.636 6.485 1.00 96.12 211 VAL A C 1
ATOM 1655 O O . VAL A 1 211 ? -3.609 -14.153 6.134 1.00 96.12 211 VAL A O 1
ATOM 1658 N N . SER A 1 212 ? -2.392 -13.169 7.721 1.00 95.75 212 SER A N 1
ATOM 1659 C CA . SER A 1 212 ? -3.437 -13.221 8.751 1.00 95.75 212 SER A CA 1
ATOM 1660 C C . SER A 1 212 ? -4.690 -12.434 8.349 1.00 95.75 212 SER A C 1
ATOM 1662 O O . SER A 1 212 ? -5.817 -12.909 8.514 1.00 95.75 212 SER A O 1
ATOM 1664 N N . LEU A 1 213 ? -4.521 -11.266 7.720 1.00 94.25 213 LEU A N 1
ATOM 1665 C CA . LEU A 1 213 ? -5.632 -10.479 7.181 1.00 94.25 213 LEU A CA 1
ATOM 1666 C C . LEU A 1 213 ? -6.324 -11.216 6.029 1.00 94.25 213 LEU A C 1
ATOM 1668 O O . LEU A 1 213 ? -7.547 -11.135 5.891 1.00 94.25 213 LEU A O 1
ATOM 1672 N N . ALA A 1 214 ? -5.568 -11.970 5.225 1.00 93.62 214 ALA A N 1
ATOM 1673 C CA . ALA A 1 214 ? -6.128 -12.835 4.197 1.00 93.62 214 ALA A CA 1
ATOM 1674 C C . ALA A 1 214 ? -7.039 -13.931 4.776 1.00 93.62 214 ALA A C 1
ATOM 1676 O O . ALA A 1 214 ? -8.126 -14.157 4.241 1.00 93.62 214 ALA A O 1
ATOM 1677 N N . LYS A 1 215 ? -6.662 -14.513 5.918 1.00 93.19 215 LYS A N 1
ATOM 1678 C CA . LYS A 1 215 ? -7.485 -15.469 6.681 1.00 93.19 215 LYS A CA 1
ATOM 1679 C C . LYS A 1 215 ? -8.675 -14.826 7.402 1.00 93.19 215 LYS A C 1
ATOM 1681 O O . LYS A 1 215 ? -9.559 -15.531 7.876 1.00 93.19 215 LYS A O 1
ATOM 1686 N N . ARG A 1 216 ? -8.711 -13.489 7.483 1.00 92.44 216 ARG A N 1
ATOM 1687 C CA . ARG A 1 216 ? -9.622 -12.711 8.344 1.00 92.44 216 ARG A CA 1
ATOM 1688 C C . ARG A 1 216 ? -9.459 -13.025 9.837 1.00 92.44 216 ARG A C 1
ATOM 1690 O O . ARG A 1 216 ? -10.388 -12.820 10.615 1.00 92.44 216 ARG A O 1
ATOM 1697 N N . ASP A 1 217 ? -8.272 -13.468 10.247 1.00 94.94 217 ASP A N 1
ATOM 1698 C CA . ASP A 1 217 ? -7.924 -13.582 11.662 1.00 94.94 217 ASP A CA 1
ATOM 1699 C C . ASP A 1 217 ? -7.458 -12.217 12.176 1.00 94.94 217 ASP A C 1
ATOM 1701 O O . ASP A 1 217 ? -6.271 -11.890 12.214 1.00 94.94 217 ASP A O 1
ATOM 1705 N N . PHE A 1 218 ? -8.421 -11.373 12.538 1.00 94.62 218 PHE A N 1
ATOM 1706 C CA . PHE A 1 218 ? -8.133 -10.009 12.973 1.00 94.62 218 PHE A CA 1
ATOM 1707 C C . PHE A 1 218 ? -7.391 -9.937 14.314 1.00 94.62 218 PHE A C 1
ATOM 1709 O O . PHE A 1 218 ? -6.745 -8.926 14.605 1.00 94.62 218 PHE A O 1
ATOM 1716 N N . THR A 1 219 ? -7.459 -10.994 15.126 1.00 95.56 219 THR A N 1
ATOM 1717 C CA . THR A 1 219 ? -6.685 -11.091 16.365 1.00 95.56 219 THR A CA 1
ATOM 1718 C C . THR A 1 219 ? -5.214 -11.316 16.041 1.00 95.56 219 THR A C 1
ATOM 1720 O O . THR A 1 219 ? -4.376 -10.572 16.554 1.00 95.56 219 THR A O 1
ATOM 1723 N N . ALA A 1 220 ? -4.904 -12.254 15.141 1.00 95.88 220 ALA A N 1
ATOM 1724 C CA . ALA A 1 220 ? -3.542 -12.467 14.660 1.00 95.88 220 ALA A CA 1
ATOM 1725 C C . ALA A 1 220 ? -2.989 -11.229 13.939 1.00 95.88 220 ALA A C 1
ATOM 1727 O O . ALA A 1 220 ? -1.869 -10.821 14.218 1.00 95.88 220 ALA A O 1
ATOM 1728 N N . VAL A 1 221 ? -3.792 -10.548 13.109 1.00 95.88 221 VAL A N 1
ATOM 1729 C CA . VAL A 1 221 ? -3.386 -9.284 12.458 1.00 95.88 221 VAL A CA 1
ATOM 1730 C C . VAL A 1 221 ? -2.899 -8.256 13.480 1.00 95.88 221 VAL A C 1
ATOM 1732 O O . VAL A 1 221 ? -1.821 -7.683 13.325 1.00 95.88 221 VAL A O 1
ATOM 1735 N N . ARG A 1 222 ? -3.681 -8.014 14.539 1.00 96.44 222 ARG A N 1
ATOM 1736 C CA . ARG A 1 222 ? -3.308 -7.054 15.588 1.00 96.44 222 ARG A CA 1
ATOM 1737 C C . ARG A 1 222 ? -2.036 -7.462 16.312 1.00 96.44 222 ARG A C 1
ATOM 1739 O O . ARG A 1 222 ? -1.181 -6.615 16.551 1.00 96.44 222 ARG A O 1
ATOM 1746 N N . GLU A 1 223 ? -1.925 -8.737 16.660 1.00 97.00 223 GLU A N 1
ATOM 1747 C CA . GLU A 1 223 ? -0.768 -9.257 17.376 1.00 97.00 223 GLU A CA 1
ATOM 1748 C C . GLU A 1 223 ? 0.507 -9.167 16.529 1.00 97.00 223 GLU A C 1
ATOM 1750 O O . GLU A 1 223 ? 1.526 -8.683 17.019 1.00 97.00 223 GLU A O 1
ATOM 1755 N N . SER A 1 224 ? 0.442 -9.514 15.243 1.00 96.56 224 SER A N 1
ATOM 1756 C CA . SER A 1 224 ? 1.574 -9.376 14.325 1.00 96.56 224 SER A CA 1
ATOM 1757 C C . SER A 1 224 ? 1.973 -7.902 14.143 1.00 96.56 224 SER A C 1
ATOM 1759 O O . SER A 1 224 ? 3.157 -7.579 14.204 1.00 96.56 224 SER A O 1
ATOM 1761 N N . HIS A 1 225 ? 1.027 -6.959 14.046 1.00 96.44 225 HIS A N 1
ATOM 1762 C CA . HIS A 1 225 ? 1.371 -5.528 14.020 1.00 96.44 225 HIS A CA 1
ATOM 1763 C C . HIS A 1 225 ? 1.974 -5.014 15.339 1.00 96.44 225 HIS A C 1
ATOM 1765 O O . HIS A 1 225 ? 2.904 -4.206 15.306 1.00 96.44 225 HIS A O 1
ATOM 1771 N N . ARG A 1 226 ? 1.512 -5.507 16.497 1.00 96.75 226 ARG A N 1
ATOM 1772 C CA . ARG A 1 226 ? 2.123 -5.205 17.803 1.00 96.75 226 ARG A CA 1
ATOM 1773 C C . ARG A 1 226 ? 3.573 -5.689 17.853 1.00 96.75 226 ARG A C 1
ATOM 1775 O O . ARG A 1 226 ? 4.456 -4.929 18.240 1.00 96.75 226 ARG A O 1
ATOM 1782 N N . GLN A 1 227 ? 3.819 -6.928 17.427 1.00 96.38 227 GLN A N 1
ATOM 1783 C CA . GLN A 1 227 ? 5.157 -7.523 17.381 1.00 96.38 227 GLN A CA 1
ATOM 1784 C C . GLN A 1 227 ? 6.077 -6.780 16.403 1.00 96.38 227 GLN A C 1
ATOM 1786 O O . GLN A 1 227 ? 7.238 -6.543 16.725 1.00 96.38 227 GLN A O 1
ATOM 1791 N N . ALA A 1 228 ? 5.564 -6.353 15.244 1.00 94.12 228 ALA A N 1
ATOM 1792 C CA . ALA A 1 228 ? 6.320 -5.549 14.285 1.00 94.12 228 ALA A CA 1
ATOM 1793 C C . ALA A 1 228 ? 6.749 -4.193 14.875 1.00 94.12 228 ALA A C 1
ATOM 1795 O O . ALA A 1 228 ? 7.913 -3.816 14.754 1.00 94.12 228 ALA A O 1
ATOM 1796 N N . MET A 1 229 ? 5.832 -3.489 15.549 1.00 94.12 229 MET A N 1
ATOM 1797 C CA . MET A 1 229 ? 6.116 -2.224 16.237 1.00 94.12 229 MET A CA 1
ATOM 1798 C C . MET A 1 229 ? 7.162 -2.400 17.350 1.00 94.12 229 MET A C 1
ATOM 1800 O O . MET A 1 229 ? 8.068 -1.583 17.486 1.00 94.12 229 MET A O 1
ATOM 1804 N N . GLU A 1 230 ? 7.057 -3.460 18.151 1.00 93.56 230 GLU A N 1
ATOM 1805 C CA . GLU A 1 230 ? 8.018 -3.733 19.227 1.00 93.56 230 GLU A CA 1
ATOM 1806 C C . GLU A 1 230 ? 9.402 -4.095 18.681 1.00 93.56 230 GLU A C 1
ATOM 1808 O O . GLU A 1 230 ? 10.408 -3.583 19.171 1.00 93.56 230 GLU A O 1
ATOM 1813 N N . ALA A 1 231 ? 9.460 -4.924 17.636 1.00 91.00 231 ALA A N 1
ATOM 1814 C CA . ALA A 1 231 ? 10.710 -5.333 17.005 1.00 91.00 231 ALA A CA 1
ATOM 1815 C C . ALA A 1 231 ? 11.451 -4.161 16.341 1.00 91.00 231 ALA A C 1
ATOM 1817 O O . ALA A 1 231 ? 12.680 -4.137 16.360 1.00 91.00 231 ALA A O 1
ATOM 1818 N N . SER A 1 232 ? 10.726 -3.176 15.801 1.00 87.19 232 SER A N 1
ATOM 1819 C CA . SER A 1 232 ? 11.318 -1.971 15.205 1.00 87.19 232 SER A CA 1
ATOM 1820 C C . SER A 1 232 ? 11.715 -0.900 16.224 1.00 87.19 232 SER A C 1
ATOM 1822 O O . SER A 1 232 ? 12.222 0.153 15.839 1.00 87.19 232 SER A O 1
ATOM 1824 N N . GLY A 1 233 ? 11.482 -1.135 17.520 1.00 87.06 233 GLY A N 1
ATOM 1825 C CA . GLY A 1 233 ? 11.745 -0.149 18.567 1.00 87.06 233 GLY A CA 1
ATOM 1826 C C . GLY A 1 233 ? 10.760 1.024 18.571 1.00 87.06 233 GLY A C 1
ATOM 1827 O O . GLY A 1 233 ? 11.113 2.101 19.045 1.00 87.06 233 GLY A O 1
ATOM 1828 N N . GLY A 1 234 ? 9.541 0.828 18.056 1.00 85.94 234 GLY A N 1
ATOM 1829 C CA . GLY A 1 234 ? 8.505 1.861 18.014 1.00 85.94 234 GLY A CA 1
ATOM 1830 C C . GLY A 1 234 ? 8.615 2.805 16.818 1.00 85.94 234 GLY A C 1
ATOM 1831 O O . GLY A 1 234 ? 8.328 3.992 16.954 1.00 85.94 234 GLY A O 1
ATOM 1832 N N . ASP A 1 235 ? 9.028 2.304 15.646 1.00 89.44 235 ASP A N 1
ATOM 1833 C CA . ASP A 1 235 ? 9.009 3.094 14.407 1.00 89.44 235 ASP A CA 1
ATOM 1834 C C . ASP A 1 235 ? 7.627 3.729 14.168 1.00 89.44 235 ASP A C 1
ATOM 1836 O O . ASP A 1 235 ? 6.589 3.088 14.371 1.00 89.44 235 ASP A O 1
ATOM 1840 N N . ALA A 1 236 ? 7.607 4.990 13.727 1.00 91.31 236 ALA A N 1
ATOM 1841 C CA . ALA A 1 236 ? 6.377 5.765 13.597 1.00 91.31 236 ALA A CA 1
ATOM 1842 C C . ALA A 1 236 ? 5.388 5.130 12.602 1.00 91.31 236 ALA A C 1
ATOM 1844 O O . ALA A 1 236 ? 4.191 5.056 12.885 1.00 91.31 236 ALA A O 1
ATOM 1845 N N . ALA A 1 237 ? 5.865 4.612 11.465 1.00 91.44 237 ALA A N 1
ATOM 1846 C CA . ALA A 1 237 ? 4.984 3.994 10.478 1.00 91.44 237 ALA A CA 1
ATOM 1847 C C . ALA A 1 237 ? 4.367 2.696 11.023 1.00 91.44 237 ALA A C 1
ATOM 1849 O O . ALA A 1 237 ? 3.156 2.509 10.931 1.00 91.44 237 ALA A O 1
ATOM 1850 N N . LEU A 1 238 ? 5.165 1.842 11.676 1.00 92.12 238 LEU A N 1
ATOM 1851 C CA . LEU A 1 238 ? 4.649 0.588 12.249 1.00 92.12 238 LEU A CA 1
ATOM 1852 C C . LEU A 1 238 ? 3.742 0.821 13.463 1.00 92.12 238 LEU A C 1
ATOM 1854 O O . LEU A 1 238 ? 2.789 0.073 13.682 1.00 92.12 238 LEU A O 1
ATOM 1858 N N . THR A 1 239 ? 4.001 1.881 14.229 1.00 94.88 239 THR A N 1
ATOM 1859 C CA . THR A 1 239 ? 3.123 2.330 15.318 1.00 94.88 239 THR A CA 1
ATOM 1860 C C . THR A 1 239 ? 1.770 2.775 14.770 1.00 94.88 239 THR A C 1
ATOM 1862 O O . THR A 1 239 ? 0.730 2.409 15.322 1.00 94.88 239 THR A O 1
ATOM 1865 N N . LEU A 1 240 ? 1.763 3.516 13.658 1.00 96.25 240 LEU A N 1
ATOM 1866 C CA . LEU A 1 240 ? 0.536 3.942 12.990 1.00 96.25 240 LEU A CA 1
ATOM 1867 C C . LEU A 1 240 ? -0.237 2.759 12.388 1.00 96.25 240 LEU A C 1
ATOM 1869 O O . LEU A 1 240 ? -1.457 2.695 12.547 1.00 96.25 240 LEU A O 1
ATOM 1873 N N . ASP A 1 241 ? 0.452 1.793 11.775 1.00 94.88 241 ASP A N 1
ATOM 1874 C CA . ASP A 1 241 ? -0.170 0.559 11.280 1.00 94.88 241 ASP A CA 1
ATOM 1875 C C . ASP A 1 241 ? -0.847 -0.217 12.421 1.00 94.88 241 ASP A C 1
ATOM 1877 O O . ASP A 1 241 ? -2.001 -0.644 12.304 1.00 94.88 241 ASP A O 1
ATOM 1881 N N . TYR A 1 242 ? -0.169 -0.349 13.567 1.00 96.62 242 TYR A N 1
ATOM 1882 C CA . TYR A 1 242 ? -0.752 -0.984 14.745 1.00 96.62 242 TYR A CA 1
ATOM 1883 C C . TYR A 1 242 ? -1.949 -0.197 15.294 1.00 96.62 242 TYR A C 1
ATOM 1885 O O . TYR A 1 242 ? -2.990 -0.789 15.597 1.00 96.62 242 TYR A O 1
ATOM 1893 N N . ALA A 1 243 ? -1.855 1.134 15.357 1.00 97.88 243 ALA A N 1
ATOM 1894 C CA . ALA A 1 243 ? -2.963 1.990 15.771 1.00 97.88 243 ALA A CA 1
ATOM 1895 C C . ALA A 1 243 ? -4.192 1.813 14.865 1.00 97.88 243 ALA A C 1
ATOM 1897 O O . ALA A 1 243 ? -5.317 1.735 15.365 1.00 97.88 243 ALA A O 1
ATOM 1898 N N . LEU A 1 244 ? -3.996 1.671 13.550 1.00 97.38 244 LEU A N 1
ATOM 1899 C CA . LEU A 1 244 ? -5.076 1.386 12.607 1.00 97.38 244 LEU A CA 1
ATOM 1900 C C . LEU A 1 244 ? -5.737 0.031 12.883 1.00 97.38 244 LEU A C 1
ATOM 1902 O O . LEU A 1 244 ? -6.969 -0.061 12.886 1.00 97.38 244 LEU A O 1
ATOM 1906 N N . MET A 1 245 ? -4.951 -1.011 13.160 1.00 96.94 245 MET A N 1
ATOM 1907 C CA . MET A 1 245 ? -5.504 -2.329 13.487 1.00 96.94 245 MET A CA 1
ATOM 1908 C C . MET A 1 245 ? -6.247 -2.336 14.828 1.00 96.94 245 MET A C 1
ATOM 1910 O O . MET A 1 245 ? -7.315 -2.943 14.930 1.00 96.94 245 MET A O 1
ATOM 1914 N N . GLU A 1 246 ? -5.757 -1.620 15.844 1.00 97.75 246 GLU A N 1
ATOM 1915 C CA . GLU A 1 246 ? -6.488 -1.409 17.101 1.00 97.75 246 GLU A CA 1
ATOM 1916 C C . GLU A 1 246 ? -7.793 -0.633 16.880 1.00 97.75 246 GLU A C 1
ATOM 1918 O O . GLU A 1 246 ? -8.836 -0.986 17.442 1.00 97.75 246 GLU A O 1
ATOM 1923 N N . ALA A 1 247 ? -7.771 0.390 16.024 1.00 97.31 247 ALA A N 1
ATOM 1924 C CA . ALA A 1 247 ? -8.952 1.183 15.720 1.00 97.31 247 ALA A CA 1
ATOM 1925 C C . ALA A 1 247 ? -10.028 0.339 15.028 1.00 97.31 247 ALA A C 1
ATOM 1927 O O . ALA A 1 247 ? -11.192 0.408 15.428 1.00 97.31 247 ALA A O 1
ATOM 1928 N N . ARG A 1 248 ? -9.654 -0.493 14.047 1.00 94.75 248 ARG A N 1
ATOM 1929 C CA . ARG A 1 248 ? -10.600 -1.337 13.296 1.00 94.75 248 ARG A CA 1
ATOM 1930 C C . ARG A 1 248 ? -11.067 -2.563 14.073 1.00 94.75 248 ARG A C 1
ATOM 1932 O O . ARG A 1 248 ? -12.264 -2.818 14.141 1.00 94.75 248 ARG A O 1
ATOM 1939 N N . TYR A 1 249 ? -10.136 -3.309 14.659 1.00 94.56 249 TYR A N 1
ATOM 1940 C CA . TYR A 1 249 ? -10.391 -4.667 15.154 1.00 94.56 249 TYR A CA 1
ATOM 1941 C C . TYR A 1 249 ? -10.144 -4.832 16.656 1.00 94.56 249 TYR A C 1
ATOM 1943 O O . TYR A 1 249 ? -10.280 -5.927 17.202 1.00 94.56 249 TYR A O 1
ATOM 1951 N N . GLY A 1 250 ? -9.733 -3.762 17.337 1.00 95.06 250 GLY A N 1
ATOM 1952 C CA . GLY A 1 250 ? -9.299 -3.820 18.724 1.00 95.06 250 GLY A CA 1
ATOM 1953 C C . GLY A 1 250 ? -9.909 -2.772 19.623 1.00 95.06 250 GLY A C 1
ATOM 1954 O O . GLY A 1 250 ? -11.118 -2.532 19.593 1.00 95.06 250 GLY A O 1
ATOM 1955 N N . SER A 1 251 ? -9.083 -2.173 20.473 1.00 96.00 251 SER A N 1
ATOM 1956 C CA . SER A 1 251 ? -9.516 -1.154 21.419 1.00 96.00 251 SER A CA 1
ATOM 1957 C C . SER A 1 251 ? -9.335 0.236 20.818 1.00 96.00 251 SER A C 1
ATOM 1959 O O . SER A 1 251 ? -8.212 0.696 20.624 1.00 96.00 251 SER A O 1
ATOM 1961 N N . ALA A 1 252 ? -10.444 0.951 20.608 1.00 95.38 252 ALA A N 1
ATOM 1962 C CA . ALA A 1 252 ? -10.402 2.348 20.173 1.00 95.38 252 ALA A CA 1
ATOM 1963 C C . ALA A 1 252 ? -9.608 3.235 21.150 1.00 95.38 252 ALA A C 1
ATOM 1965 O O . ALA A 1 252 ? -8.938 4.163 20.720 1.00 95.38 252 ALA A O 1
ATOM 1966 N N . ALA A 1 253 ? -9.638 2.921 22.451 1.00 96.25 253 ALA A N 1
ATOM 1967 C CA . ALA A 1 253 ? -8.843 3.628 23.453 1.00 96.25 253 ALA A CA 1
ATOM 1968 C C . ALA A 1 253 ? -7.339 3.356 23.294 1.00 96.25 253 ALA A C 1
ATOM 1970 O O . ALA A 1 253 ? -6.535 4.270 23.427 1.00 96.25 253 ALA A O 1
ATOM 1971 N N . ARG A 1 254 ? -6.947 2.115 22.966 1.00 97.06 254 ARG A N 1
ATOM 1972 C CA . ARG A 1 254 ? -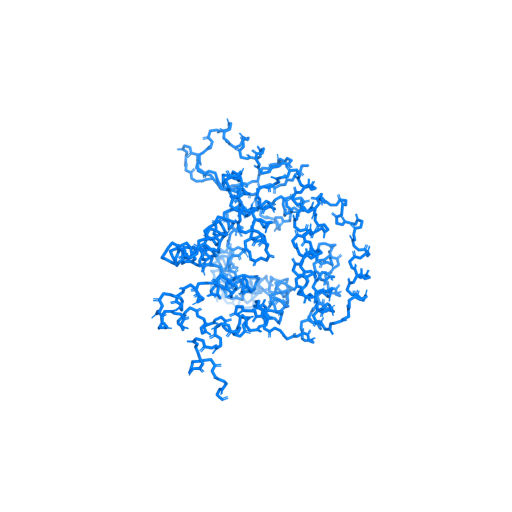5.537 1.793 22.701 1.00 97.06 254 ARG A CA 1
ATOM 1973 C C . ARG A 1 254 ? -5.040 2.493 21.439 1.00 97.06 254 ARG A C 1
ATOM 1975 O O . ARG A 1 254 ? -3.937 3.026 21.459 1.00 97.06 254 ARG A O 1
ATOM 1982 N N . ALA A 1 255 ? -5.850 2.505 20.382 1.00 97.56 255 ALA A N 1
ATOM 1983 C CA . ALA A 1 255 ? -5.540 3.233 19.157 1.00 97.56 255 ALA A CA 1
ATOM 1984 C C . ALA A 1 255 ? -5.334 4.733 19.424 1.00 97.56 255 ALA A C 1
ATOM 1986 O O . ALA A 1 255 ? -4.383 5.313 18.913 1.00 97.56 255 ALA A O 1
ATOM 1987 N N . ASP A 1 256 ? -6.176 5.337 20.268 1.00 96.50 256 ASP A N 1
ATOM 1988 C CA . ASP A 1 256 ? -6.062 6.746 20.661 1.00 96.50 256 ASP A CA 1
ATOM 1989 C C . ASP A 1 256 ? -4.743 7.026 21.397 1.00 96.50 256 ASP A C 1
ATOM 1991 O O . ASP A 1 256 ? -4.014 7.941 21.024 1.00 96.50 256 ASP A O 1
ATOM 1995 N N . CYS A 1 257 ? -4.366 6.176 22.363 1.00 96.56 257 CYS A N 1
ATOM 1996 C CA . CYS A 1 257 ? -3.070 6.288 23.042 1.00 96.56 257 CYS A CA 1
ATOM 1997 C C . CYS A 1 257 ? -1.888 6.212 22.063 1.00 96.56 257 CYS A C 1
ATOM 1999 O O . CYS A 1 257 ? -0.992 7.046 22.129 1.00 96.56 257 CYS A O 1
ATOM 2001 N N . LEU A 1 258 ? -1.904 5.250 21.134 1.00 96.25 258 LEU A N 1
ATOM 2002 C CA . LEU A 1 258 ? -0.837 5.087 20.139 1.00 96.25 258 LEU A CA 1
ATOM 2003 C C . LEU A 1 258 ? -0.721 6.314 19.224 1.00 96.25 258 LEU A C 1
ATOM 2005 O O . LEU A 1 258 ? 0.380 6.767 18.933 1.00 96.25 258 LEU A O 1
ATOM 2009 N N . VAL A 1 259 ? -1.853 6.887 18.804 1.00 94.75 259 VAL A N 1
ATOM 2010 C CA . VAL A 1 259 ? -1.880 8.114 17.993 1.00 94.75 259 VAL A CA 1
ATOM 2011 C C . VAL A 1 259 ? -1.348 9.324 18.766 1.00 94.75 259 VAL A C 1
ATOM 2013 O O . VAL A 1 259 ? -0.728 10.195 18.161 1.00 94.75 259 VAL A O 1
ATOM 2016 N N . MET A 1 260 ? -1.574 9.400 20.080 1.00 92.31 260 MET A N 1
ATOM 2017 C CA . MET A 1 260 ? -1.043 10.481 20.921 1.00 92.31 260 MET A CA 1
ATOM 2018 C C . MET A 1 260 ? 0.474 10.396 21.131 1.00 92.31 260 MET A C 1
ATOM 2020 O O . MET A 1 260 ? 1.115 11.428 21.310 1.00 92.31 260 MET A O 1
ATOM 2024 N N . GLU A 1 261 ? 1.038 9.189 21.130 1.00 88.88 261 GLU A N 1
ATOM 2025 C CA . GLU A 1 261 ? 2.478 8.941 21.299 1.00 88.88 261 GLU A CA 1
ATOM 2026 C C . GLU A 1 261 ? 3.266 9.079 19.985 1.00 88.88 261 GLU A C 1
ATOM 2028 O O . GLU A 1 261 ? 4.494 9.163 19.998 1.00 88.88 261 GLU A O 1
ATOM 2033 N N . LEU A 1 262 ? 2.566 9.122 18.849 1.00 91.31 262 LEU A N 1
ATOM 2034 C CA . LEU A 1 262 ? 3.154 9.155 17.518 1.00 91.31 262 LEU A CA 1
ATOM 2035 C C . LEU A 1 262 ? 3.766 10.522 17.180 1.00 91.31 262 LEU A C 1
ATOM 2037 O O . LEU A 1 262 ? 3.069 11.537 17.110 1.00 91.31 262 LEU A O 1
ATOM 2041 N N . ASP A 1 263 ? 5.054 10.533 16.840 1.00 87.44 263 ASP A N 1
ATOM 2042 C CA . ASP A 1 263 ? 5.682 11.680 16.187 1.00 87.44 263 ASP A CA 1
ATOM 2043 C C . ASP A 1 263 ? 5.371 11.684 14.683 1.00 87.44 263 ASP A C 1
ATOM 2045 O O . ASP A 1 263 ? 5.988 10.975 13.885 1.00 87.44 263 ASP A O 1
ATOM 2049 N N . ALA A 1 264 ? 4.415 12.526 14.290 1.00 86.81 264 ALA A N 1
ATOM 2050 C CA . ALA A 1 264 ? 4.002 12.664 12.898 1.00 86.81 264 ALA A CA 1
ATOM 2051 C C . ALA A 1 264 ? 5.115 13.189 11.972 1.00 86.81 264 ALA A C 1
ATOM 2053 O O . ALA A 1 264 ? 5.030 12.978 10.766 1.00 86.81 264 ALA A O 1
ATOM 2054 N N . THR A 1 265 ? 6.159 13.844 12.497 1.00 85.69 265 THR A N 1
ATOM 2055 C CA . THR A 1 265 ? 7.271 14.347 11.665 1.00 85.69 265 THR A CA 1
ATOM 2056 C C . THR A 1 265 ? 8.190 13.234 11.166 1.00 85.69 265 THR A C 1
ATOM 2058 O O . THR A 1 265 ? 8.878 13.404 10.162 1.00 85.69 265 THR A O 1
ATOM 2061 N N . SER A 1 266 ? 8.156 12.081 11.834 1.00 86.75 266 SER A N 1
ATOM 2062 C CA . SER A 1 266 ? 8.899 10.878 11.465 1.00 86.75 266 SER A CA 1
ATOM 2063 C C . SER A 1 266 ? 8.104 9.949 10.535 1.00 86.75 266 SER A C 1
ATOM 2065 O O . SER A 1 266 ? 8.613 8.901 10.134 1.00 86.75 266 SER A O 1
ATOM 2067 N N . LEU A 1 267 ? 6.857 10.299 10.187 1.00 89.44 267 LEU A N 1
ATOM 2068 C CA . LEU A 1 267 ? 6.056 9.526 9.239 1.00 89.44 267 LEU A CA 1
ATOM 2069 C C . LEU A 1 267 ? 6.503 9.777 7.794 1.00 89.44 267 LEU A C 1
ATOM 2071 O O . LEU A 1 267 ? 6.866 10.901 7.439 1.00 89.44 267 LEU A O 1
ATOM 2075 N N . PRO A 1 268 ? 6.405 8.760 6.922 1.00 86.56 268 PRO A N 1
ATOM 2076 C CA . PRO A 1 268 ? 6.519 8.990 5.494 1.00 86.56 268 PRO A CA 1
ATOM 2077 C C . PRO A 1 268 ? 5.331 9.823 4.982 1.00 86.56 268 PRO A C 1
ATOM 2079 O O . PRO A 1 268 ? 4.222 9.727 5.508 1.00 86.56 268 PRO A O 1
ATOM 2082 N N . GLU A 1 269 ? 5.537 10.582 3.906 1.00 85.31 269 GLU A N 1
ATOM 2083 C CA . GLU A 1 269 ? 4.561 11.513 3.318 1.00 85.31 269 GLU A CA 1
ATOM 2084 C C . GLU A 1 269 ? 3.218 10.829 3.013 1.00 85.31 269 GLU A C 1
ATOM 2086 O O . GLU A 1 269 ? 2.158 11.337 3.376 1.00 85.31 269 GLU A O 1
ATOM 2091 N N . TYR A 1 270 ? 3.244 9.622 2.436 1.00 79.50 270 TYR A N 1
ATOM 2092 C CA . TYR A 1 270 ? 2.020 8.851 2.178 1.00 79.50 270 TYR A CA 1
ATOM 2093 C C . TYR A 1 270 ? 1.331 8.378 3.473 1.00 79.50 270 TYR A C 1
ATOM 2095 O O . TYR A 1 270 ? 0.108 8.236 3.513 1.00 79.50 270 TYR A O 1
ATOM 2103 N N . GLY A 1 271 ? 2.101 8.163 4.545 1.00 84.56 271 GLY A N 1
ATOM 2104 C CA . GLY A 1 271 ? 1.621 7.746 5.863 1.00 84.56 271 GLY A CA 1
ATOM 2105 C C . GLY A 1 271 ? 0.799 8.824 6.571 1.00 84.56 271 GLY A C 1
ATOM 2106 O O . GLY A 1 271 ? -0.060 8.499 7.389 1.00 84.56 271 GLY A O 1
ATOM 2107 N N . LEU A 1 272 ? 0.970 10.100 6.207 1.00 89.69 272 LEU A N 1
ATOM 2108 C CA . LEU A 1 272 ? 0.211 11.207 6.798 1.00 89.69 272 LEU A CA 1
ATOM 2109 C C . LEU A 1 272 ? -1.300 11.066 6.586 1.00 89.69 272 LEU A C 1
ATOM 2111 O O . LEU A 1 272 ? -2.069 11.431 7.470 1.00 89.69 272 LEU A O 1
ATOM 2115 N N . SER A 1 273 ? -1.733 10.473 5.469 1.00 92.94 273 SER A N 1
ATOM 2116 C CA . SER A 1 273 ? -3.161 10.258 5.180 1.00 92.94 273 SER A CA 1
ATOM 2117 C C . SER A 1 273 ? -3.792 9.147 6.028 1.00 92.94 273 SER A C 1
ATOM 2119 O O . SER A 1 273 ? -5.014 9.082 6.160 1.00 92.94 273 SER A O 1
ATOM 2121 N N . PHE A 1 274 ? -2.983 8.279 6.642 1.00 95.00 274 PHE A N 1
ATOM 2122 C CA . PHE A 1 274 ? -3.472 7.220 7.526 1.00 95.00 274 PHE A CA 1
ATOM 2123 C C . PHE A 1 274 ? -3.804 7.754 8.923 1.00 95.00 274 PHE A C 1
ATOM 2125 O O . PHE A 1 274 ? -4.685 7.216 9.588 1.00 95.00 274 PHE A O 1
ATOM 2132 N N . LEU A 1 275 ? -3.177 8.848 9.362 1.00 95.75 275 LEU A N 1
ATOM 2133 C CA . LEU A 1 275 ? -3.470 9.469 10.654 1.00 95.75 275 LEU A CA 1
ATOM 2134 C C . LEU A 1 275 ? -4.942 9.920 10.795 1.00 95.75 275 LEU A C 1
ATOM 2136 O O . LEU A 1 275 ? -5.595 9.484 11.752 1.00 95.75 275 LEU A O 1
ATOM 2140 N N . PRO A 1 276 ? -5.515 10.714 9.865 1.00 97.12 276 PRO A N 1
ATOM 2141 C CA . PRO A 1 276 ? -6.938 11.039 9.902 1.00 97.12 276 PRO A CA 1
ATOM 2142 C C . PRO A 1 276 ? -7.822 9.799 9.685 1.00 97.12 276 PRO A C 1
ATOM 2144 O O . PRO A 1 276 ? -8.927 9.727 10.218 1.00 97.12 276 PRO A O 1
ATOM 2147 N N . TRP A 1 277 ? -7.343 8.744 9.012 1.00 98.00 277 TRP A N 1
ATOM 2148 C CA . TRP A 1 277 ? -8.107 7.494 8.920 1.00 98.00 277 TRP A CA 1
ATOM 2149 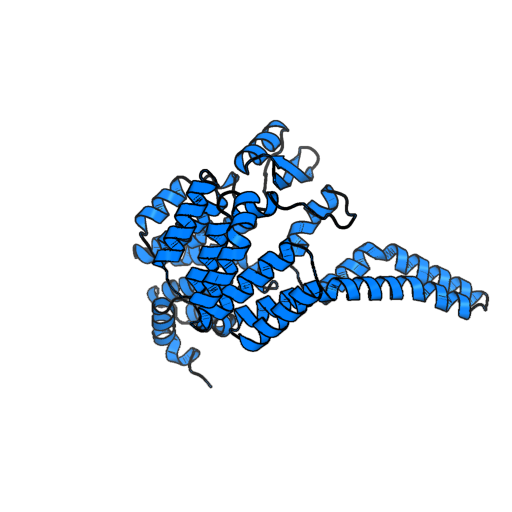C C . TRP A 1 277 ? -8.296 6.844 10.298 1.00 98.00 277 TRP A C 1
ATOM 2151 O O . TRP A 1 277 ? -9.426 6.536 10.692 1.00 98.00 277 TRP A O 1
ATOM 2161 N N . VAL A 1 278 ? -7.212 6.702 11.071 1.00 98.19 278 VAL A N 1
ATOM 2162 C CA . VAL A 1 278 ? -7.265 6.153 12.436 1.00 98.19 278 VAL A CA 1
ATOM 2163 C C . VAL A 1 278 ? -8.166 7.011 13.328 1.00 98.19 278 VAL A C 1
ATOM 2165 O O . VAL A 1 278 ? -9.073 6.479 13.975 1.00 98.19 278 VAL A O 1
ATOM 2168 N N . ARG A 1 279 ? -7.986 8.340 13.311 1.00 98.25 279 ARG A N 1
ATOM 2169 C CA . ARG A 1 279 ? -8.814 9.301 14.071 1.00 98.25 279 ARG A CA 1
ATOM 2170 C C . ARG A 1 279 ? -10.287 9.267 13.676 1.00 98.25 279 ARG A C 1
ATOM 2172 O O . ARG A 1 279 ? -11.160 9.438 14.528 1.00 98.25 279 ARG A O 1
ATOM 2179 N N . GLY A 1 280 ? -10.574 9.001 12.408 1.00 98.38 280 GLY A N 1
ATOM 2180 C CA . GLY A 1 280 ? -11.922 8.812 11.897 1.00 98.38 280 GLY A CA 1
ATOM 2181 C C . GLY A 1 280 ? -12.607 7.571 12.470 1.00 98.38 280 GLY A C 1
ATOM 2182 O O . GLY A 1 280 ? -13.745 7.658 12.935 1.00 98.38 280 GLY A O 1
ATOM 2183 N N . ILE A 1 281 ? -11.910 6.429 12.507 1.00 98.25 281 ILE A N 1
ATOM 2184 C CA . ILE A 1 281 ? -12.440 5.164 13.052 1.00 98.25 281 ILE A CA 1
ATOM 2185 C C . ILE A 1 281 ? -12.634 5.255 14.575 1.00 98.25 281 ILE A C 1
ATOM 2187 O O . ILE A 1 281 ? -13.743 5.039 15.063 1.00 98.25 281 ILE A O 1
ATOM 2191 N N . ILE A 1 282 ? -11.579 5.617 15.314 1.00 98.44 282 ILE A N 1
ATOM 2192 C CA . ILE A 1 282 ? -11.630 6.691 16.313 1.00 98.44 282 ILE A CA 1
ATOM 2193 C C . ILE A 1 282 ? -13.003 7.217 16.761 1.00 98.44 282 ILE A C 1
ATOM 2195 O O . ILE A 1 282 ? -13.757 6.638 17.555 1.00 98.44 282 ILE A O 1
ATOM 2199 N N . ALA A 1 283 ? -13.297 8.388 16.203 1.00 98.31 283 ALA A N 1
ATOM 2200 C CA . ALA A 1 283 ? -14.511 9.153 16.383 1.00 98.31 283 ALA A CA 1
ATOM 2201 C C . ALA A 1 283 ? -15.776 8.340 16.070 1.00 98.31 283 ALA A C 1
ATOM 2203 O O . ALA A 1 283 ? -16.753 8.430 16.818 1.00 98.31 283 ALA A O 1
ATOM 2204 N N . LEU A 1 284 ? -15.759 7.510 15.021 1.00 97.56 284 LEU A N 1
ATOM 2205 C CA . LEU A 1 284 ? -16.899 6.683 14.622 1.00 97.56 284 LEU A CA 1
ATOM 2206 C C . LEU A 1 284 ? -17.309 5.718 15.740 1.00 97.56 284 LEU A C 1
ATOM 2208 O O . LEU A 1 284 ? -18.491 5.621 16.077 1.00 97.56 284 LEU A O 1
ATOM 2212 N N . ARG A 1 285 ? -16.333 5.045 16.357 1.00 96.31 285 ARG A N 1
ATOM 2213 C CA . ARG A 1 285 ? -16.553 4.108 17.470 1.00 96.31 285 ARG A CA 1
ATOM 2214 C C . ARG A 1 285 ? -16.976 4.805 18.760 1.00 96.31 285 ARG A C 1
ATOM 2216 O O . ARG A 1 285 ? -17.668 4.202 19.573 1.00 96.31 285 ARG A O 1
ATOM 2223 N N . GLN A 1 286 ? -16.613 6.075 18.926 1.00 96.12 286 GLN A N 1
ATOM 2224 C CA . GLN A 1 286 ? -17.054 6.925 20.036 1.00 96.12 286 GLN A CA 1
ATOM 2225 C C . GLN A 1 286 ? -18.419 7.597 19.788 1.00 96.12 286 GLN A C 1
ATOM 2227 O O . GLN A 1 286 ? -18.881 8.363 20.630 1.00 96.12 286 GLN A O 1
ATOM 2232 N N . GLY A 1 287 ? -19.063 7.358 18.638 1.00 96.50 287 GLY A N 1
ATOM 2233 C CA . GLY A 1 287 ? -20.338 7.986 18.272 1.00 96.50 287 GLY A CA 1
ATOM 2234 C C . GLY A 1 287 ? -20.230 9.460 17.858 1.00 96.50 287 GLY A C 1
ATOM 2235 O O . GLY A 1 287 ? -21.250 10.124 17.685 1.00 96.50 287 GLY A O 1
ATOM 2236 N N . LYS A 1 288 ? -19.016 9.984 17.658 1.00 98.12 288 LYS A N 1
ATOM 2237 C CA . LYS A 1 288 ? -18.751 11.359 17.209 1.00 98.12 288 LYS A CA 1
ATOM 2238 C C . LYS A 1 288 ? -18.840 11.434 15.680 1.00 98.12 288 LYS A C 1
ATOM 2240 O O . LYS A 1 288 ? -17.829 11.564 14.993 1.00 98.12 288 LYS A O 1
ATOM 2245 N N . ILE A 1 289 ? -20.054 11.303 15.146 1.00 98.31 289 ILE A N 1
ATOM 2246 C CA . ILE A 1 289 ? -20.288 11.060 13.710 1.00 98.31 289 ILE A CA 1
ATOM 2247 C C . ILE A 1 289 ? -19.744 12.178 12.809 1.00 98.31 289 ILE A C 1
ATOM 2249 O O . ILE A 1 289 ? -19.111 11.879 11.799 1.00 98.31 289 ILE A O 1
ATOM 2253 N N . ASP A 1 290 ? -19.925 13.450 13.166 1.00 98.12 290 ASP A N 1
ATOM 2254 C CA . ASP A 1 290 ? -19.440 14.557 12.327 1.00 98.12 290 ASP A CA 1
ATOM 2255 C C . ASP A 1 290 ? -17.912 14.619 12.258 1.00 98.12 290 ASP A C 1
ATOM 2257 O O . ASP A 1 290 ? -17.352 14.798 11.176 1.00 98.12 290 ASP A O 1
ATOM 2261 N N . ALA A 1 291 ? -17.238 14.389 13.390 1.00 98.31 291 ALA A N 1
ATOM 2262 C CA . ALA A 1 291 ? -15.783 14.282 13.434 1.00 98.31 291 ALA A CA 1
ATOM 2263 C C . ALA A 1 291 ? -15.295 13.083 12.607 1.00 98.31 291 ALA A C 1
ATOM 2265 O O . ALA A 1 291 ? -14.356 13.219 11.830 1.00 98.31 291 ALA A O 1
ATOM 2266 N N . ALA A 1 292 ? -15.982 11.938 12.696 1.00 98.56 292 ALA A N 1
ATOM 2267 C CA . ALA A 1 292 ? -15.656 10.767 11.889 1.00 98.56 292 ALA A CA 1
ATOM 2268 C C . ALA A 1 292 ? -15.744 11.060 10.385 1.00 98.56 292 ALA A C 1
ATOM 2270 O O . ALA A 1 292 ? -14.822 10.738 9.643 1.00 98.56 292 ALA A O 1
ATOM 2271 N N . VAL A 1 293 ? -16.823 11.704 9.924 1.00 98.62 293 VAL A N 1
ATOM 2272 C CA . VAL A 1 293 ? -16.974 12.046 8.501 1.00 98.62 293 VAL A CA 1
ATOM 2273 C C . VAL A 1 293 ? -15.897 13.030 8.044 1.00 98.62 293 VAL A C 1
ATOM 2275 O O . VAL A 1 293 ? -15.403 12.887 6.927 1.00 98.62 293 VAL A O 1
ATOM 2278 N N . MET A 1 294 ? -15.540 14.017 8.869 1.00 98.44 294 MET A N 1
ATOM 2279 C CA . MET A 1 294 ? -14.489 14.989 8.557 1.00 98.44 294 MET A CA 1
ATOM 2280 C C . MET A 1 294 ? -13.133 14.299 8.359 1.00 98.44 294 MET A C 1
ATOM 2282 O O . MET A 1 294 ? -12.572 14.377 7.269 1.00 98.44 294 MET A O 1
ATOM 2286 N N . GLU A 1 295 ? -12.670 13.563 9.368 1.00 98.50 295 GLU A N 1
ATOM 2287 C CA . GLU A 1 295 ? -11.371 12.879 9.370 1.00 98.50 295 GLU A CA 1
ATOM 2288 C C . GLU A 1 295 ? -11.287 11.821 8.251 1.00 98.50 295 GLU A C 1
ATOM 2290 O O . GLU A 1 295 ? -10.328 11.775 7.487 1.00 98.50 295 GLU A O 1
ATOM 2295 N N . LEU A 1 296 ? -12.336 11.013 8.051 1.00 98.50 296 LEU A N 1
ATOM 2296 C CA . LEU A 1 296 ? -12.351 10.006 6.979 1.00 98.50 296 LEU A CA 1
ATOM 2297 C C . LEU A 1 296 ? -12.396 10.631 5.575 1.00 98.50 296 LEU A C 1
ATOM 2299 O O . LEU A 1 296 ? -11.856 10.057 4.630 1.00 98.50 296 LEU A O 1
ATOM 2303 N N . SER A 1 297 ? -13.022 11.804 5.422 1.00 98.19 297 SER A N 1
ATOM 2304 C CA . SER A 1 297 ? -12.992 12.542 4.150 1.00 98.19 297 SER A CA 1
ATOM 2305 C C . SER A 1 297 ? -11.596 13.101 3.867 1.00 98.19 297 SER A C 1
ATOM 2307 O O . SER A 1 297 ? -11.161 13.071 2.718 1.00 98.19 297 SER A O 1
ATOM 2309 N N . GLU A 1 298 ? -10.897 13.585 4.896 1.00 97.69 298 GLU A N 1
ATOM 2310 C CA . GLU A 1 298 ? -9.513 14.060 4.792 1.00 97.69 298 GLU A CA 1
ATOM 2311 C C . GLU A 1 298 ? -8.559 12.920 4.420 1.00 97.69 298 GLU A C 1
ATOM 2313 O O . GLU A 1 298 ? -7.793 13.048 3.466 1.00 97.69 298 GLU A O 1
ATOM 2318 N N . ALA A 1 299 ? -8.681 11.768 5.086 1.00 97.25 299 ALA A N 1
ATOM 2319 C CA . ALA A 1 299 ? -7.915 10.568 4.761 1.00 97.25 299 ALA A CA 1
ATOM 2320 C C . ALA A 1 299 ? -8.108 10.130 3.302 1.00 97.25 299 ALA A C 1
ATOM 2322 O O . ALA A 1 299 ? -7.140 9.887 2.579 1.00 97.25 299 ALA A O 1
ATOM 2323 N N . LEU A 1 300 ? -9.363 10.067 2.842 1.00 96.00 300 LEU A N 1
ATOM 2324 C CA . LEU A 1 300 ? -9.669 9.704 1.461 1.00 96.00 300 LEU A CA 1
ATOM 2325 C C . LEU A 1 300 ? -9.103 10.731 0.468 1.00 96.00 300 LEU A C 1
ATOM 2327 O O . LEU A 1 300 ? -8.528 10.340 -0.545 1.00 96.00 300 LEU A O 1
ATOM 2331 N N . ALA A 1 301 ? -9.220 12.030 0.760 1.00 95.06 301 ALA A N 1
ATOM 2332 C CA . ALA A 1 301 ? -8.675 13.087 -0.089 1.00 95.06 301 ALA A CA 1
ATOM 2333 C C . ALA A 1 301 ? -7.143 13.015 -0.207 1.00 95.06 301 ALA A C 1
ATOM 2335 O O . ALA A 1 301 ? -6.616 13.244 -1.295 1.00 95.06 301 ALA A O 1
ATOM 2336 N N . GLY A 1 302 ? -6.445 12.660 0.875 1.00 91.81 302 GLY A N 1
ATOM 2337 C CA . GLY A 1 302 ? -4.992 12.480 0.883 1.00 91.81 302 GLY A CA 1
ATOM 2338 C C . GLY A 1 302 ? -4.513 11.250 0.102 1.00 91.81 302 GLY A C 1
ATOM 2339 O O . GLY A 1 302 ? -3.461 11.297 -0.531 1.00 91.81 302 GLY A O 1
ATOM 2340 N N . LEU A 1 303 ? -5.308 10.173 0.069 1.00 91.31 303 LEU A N 1
ATOM 2341 C CA . LEU A 1 303 ? -4.986 8.944 -0.674 1.00 91.31 303 LEU A CA 1
ATOM 2342 C C . LEU A 1 303 ? -5.417 8.985 -2.150 1.00 91.31 303 LEU A C 1
ATOM 2344 O O . LEU A 1 303 ? -4.846 8.278 -2.983 1.00 91.31 303 LEU A O 1
ATOM 2348 N N . GLN A 1 304 ? -6.405 9.813 -2.501 1.00 89.56 304 GLN A N 1
ATOM 2349 C CA . GLN A 1 304 ? -6.960 9.913 -3.856 1.00 89.56 304 GLN A CA 1
ATOM 2350 C C . GLN A 1 304 ? -5.919 10.156 -4.973 1.00 89.56 304 GLN A C 1
ATOM 2352 O O . GLN A 1 304 ? -6.093 9.583 -6.053 1.00 89.56 304 GLN A O 1
ATOM 2357 N N . PRO A 1 305 ? -4.837 10.941 -4.777 1.00 87.69 305 PRO A N 1
ATOM 2358 C CA . PRO A 1 305 ? -3.796 11.122 -5.792 1.00 87.69 305 PRO A CA 1
ATOM 2359 C C . PRO A 1 305 ? -3.080 9.829 -6.210 1.00 87.69 305 PRO A C 1
ATOM 2361 O O . PRO A 1 305 ? -2.449 9.808 -7.262 1.00 87.69 305 PRO A O 1
ATOM 2364 N N . MET A 1 306 ? -3.173 8.759 -5.413 1.00 86.12 306 MET A N 1
ATOM 2365 C CA . MET A 1 306 ? -2.565 7.456 -5.699 1.00 86.12 306 MET A CA 1
ATOM 2366 C C . MET A 1 306 ? -3.533 6.475 -6.378 1.00 86.12 306 MET A C 1
ATOM 2368 O O . MET A 1 306 ? -3.167 5.324 -6.593 1.00 86.12 306 MET A O 1
ATOM 2372 N N . ALA A 1 307 ? -4.758 6.890 -6.720 1.00 88.75 307 ALA A N 1
ATOM 2373 C CA . ALA A 1 307 ? -5.804 5.992 -7.222 1.00 88.75 307 ALA A CA 1
ATOM 2374 C C . ALA A 1 307 ? -5.455 5.255 -8.530 1.00 88.75 307 ALA A C 1
ATOM 2376 O O . ALA A 1 307 ? -6.058 4.224 -8.815 1.00 88.75 307 ALA A O 1
ATOM 2377 N N . ASP A 1 308 ? -4.469 5.728 -9.295 1.00 85.75 308 ASP A N 1
ATOM 2378 C CA . ASP A 1 308 ? -3.974 5.030 -10.488 1.00 85.75 308 ASP A CA 1
ATOM 2379 C C . ASP A 1 308 ? -3.077 3.821 -10.150 1.00 85.75 308 ASP A C 1
ATOM 2381 O O . ASP A 1 308 ? -2.803 3.003 -11.026 1.00 85.75 308 ASP A O 1
ATOM 2385 N N . ASN A 1 309 ? -2.628 3.676 -8.897 1.00 87.12 309 ASN A N 1
ATOM 2386 C CA . ASN A 1 309 ? -1.800 2.562 -8.437 1.00 87.12 309 ASN A CA 1
ATOM 2387 C C . ASN A 1 309 ? -2.658 1.422 -7.843 1.00 87.12 309 ASN A C 1
ATOM 2389 O O . ASN A 1 309 ? -3.229 1.594 -6.764 1.00 87.12 309 ASN A O 1
ATOM 2393 N N . PRO A 1 310 ? -2.692 0.219 -8.450 1.00 90.81 310 PRO A N 1
ATOM 2394 C CA . PRO A 1 310 ? -3.456 -0.911 -7.921 1.00 90.81 310 PRO A CA 1
ATOM 2395 C C . PRO A 1 310 ? -3.083 -1.334 -6.494 1.00 90.81 310 PRO A C 1
ATOM 2397 O O . PRO A 1 310 ? -3.926 -1.884 -5.786 1.00 90.81 310 PRO A O 1
ATOM 2400 N N . ALA A 1 311 ? -1.859 -1.041 -6.036 1.00 88.94 311 ALA A N 1
ATOM 2401 C CA . ALA A 1 311 ? -1.426 -1.323 -4.667 1.00 88.94 311 ALA A CA 1
ATOM 2402 C C . ALA A 1 311 ? -2.285 -0.604 -3.612 1.00 88.94 311 ALA A C 1
ATOM 2404 O O . ALA A 1 311 ? -2.472 -1.132 -2.518 1.00 88.94 311 ALA A O 1
ATOM 2405 N N . ILE A 1 312 ? -2.823 0.584 -3.929 1.00 91.00 312 ILE A N 1
ATOM 2406 C CA . ILE A 1 312 ? -3.606 1.383 -2.974 1.00 91.00 312 ILE A CA 1
ATOM 2407 C C . ILE A 1 312 ? -5.104 1.073 -3.022 1.00 91.00 312 ILE A C 1
ATOM 2409 O O . ILE A 1 312 ? -5.849 1.522 -2.153 1.00 91.00 312 ILE A O 1
ATOM 2413 N N . TRP A 1 313 ? -5.586 0.324 -4.017 1.00 95.12 313 TRP A N 1
ATOM 2414 C CA . TRP A 1 313 ? -7.023 0.106 -4.192 1.00 95.12 313 TRP A CA 1
ATOM 2415 C C . TRP A 1 313 ? -7.697 -0.565 -2.989 1.00 95.12 313 TRP A C 1
ATOM 2417 O O . TRP A 1 313 ? -8.765 -0.087 -2.599 1.00 95.12 313 TRP A O 1
ATOM 2427 N N . PRO A 1 314 ? -7.117 -1.601 -2.341 1.00 95.25 314 PRO A N 1
ATOM 2428 C CA . PRO A 1 314 ? -7.691 -2.151 -1.114 1.00 95.25 314 PRO A CA 1
ATOM 2429 C C . PRO A 1 314 ? -7.782 -1.107 0.006 1.00 95.25 314 PRO A C 1
ATOM 2431 O O . PRO A 1 314 ? -8.814 -1.001 0.664 1.00 95.25 314 PRO A O 1
ATOM 2434 N N . THR A 1 315 ? -6.752 -0.275 0.171 1.00 95.12 315 THR A N 1
ATOM 2435 C CA . THR A 1 315 ? -6.718 0.818 1.154 1.00 95.12 315 THR A CA 1
ATOM 2436 C C . THR A 1 315 ? -7.808 1.857 0.878 1.00 95.12 315 THR A C 1
ATOM 2438 O O . THR A 1 315 ? -8.595 2.171 1.771 1.00 95.12 315 THR A O 1
ATOM 2441 N N . LEU A 1 316 ? -7.918 2.335 -0.369 1.00 95.81 316 LEU A N 1
ATOM 2442 C CA . LEU A 1 316 ? -8.963 3.269 -0.808 1.00 95.81 316 LEU A CA 1
ATOM 2443 C C . LEU A 1 316 ? -10.367 2.697 -0.602 1.00 95.81 316 LEU A C 1
ATOM 2445 O O . LEU A 1 316 ? -11.277 3.416 -0.182 1.00 95.81 316 LEU A O 1
ATOM 2449 N N . ALA A 1 317 ? -10.541 1.404 -0.869 1.00 97.12 317 ALA A N 1
ATOM 2450 C CA . ALA A 1 317 ? -11.792 0.702 -0.642 1.00 97.12 317 ALA A CA 1
ATOM 2451 C C . ALA A 1 317 ? -12.135 0.654 0.851 1.00 97.12 317 ALA A C 1
ATOM 2453 O O . ALA A 1 317 ? -13.256 0.985 1.231 1.00 97.12 317 ALA A O 1
ATOM 2454 N N . MET A 1 318 ? -11.173 0.298 1.705 1.00 96.44 318 MET A N 1
ATOM 2455 C CA . MET A 1 318 ? -11.375 0.184 3.148 1.00 96.44 318 MET A CA 1
ATOM 2456 C C . MET A 1 318 ? -11.713 1.529 3.808 1.00 96.44 318 MET A C 1
ATOM 2458 O O . MET A 1 318 ? -12.685 1.580 4.567 1.00 96.44 318 MET A O 1
ATOM 2462 N N . VAL A 1 319 ? -10.984 2.609 3.493 1.00 97.19 319 VAL A N 1
ATOM 2463 C CA . VAL A 1 319 ? -11.271 3.957 4.029 1.00 97.19 319 VAL A CA 1
ATOM 2464 C C . VAL A 1 319 ? -12.607 4.497 3.515 1.00 97.19 319 VAL A C 1
ATOM 2466 O O . VAL A 1 319 ? -13.391 5.049 4.286 1.00 97.19 319 VAL A O 1
ATOM 2469 N N . SER A 1 3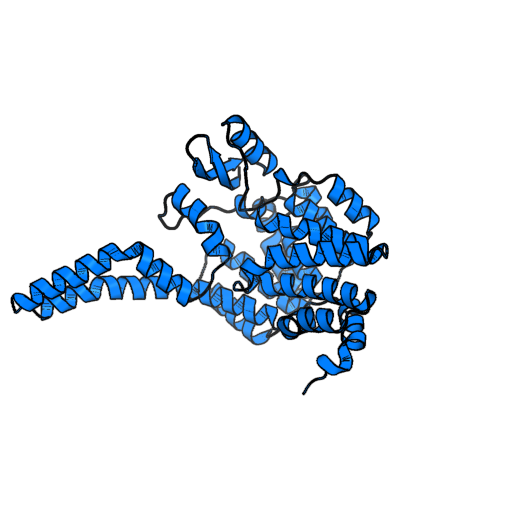20 ? -12.926 4.264 2.238 1.00 97.69 320 SER A N 1
ATOM 2470 C CA . SER A 1 320 ? -14.238 4.596 1.669 1.00 97.69 320 SER A CA 1
ATOM 2471 C C . SER A 1 320 ? -15.360 3.811 2.346 1.00 97.69 320 SER A C 1
ATOM 2473 O O . SER A 1 320 ? -16.429 4.365 2.586 1.00 97.69 320 SER A O 1
ATOM 2475 N N . GLY A 1 321 ? -15.115 2.548 2.705 1.00 97.62 321 GLY A N 1
ATOM 2476 C CA . GLY A 1 321 ? -16.026 1.728 3.500 1.00 97.62 321 GLY A CA 1
ATOM 2477 C C . GLY A 1 321 ? -16.323 2.346 4.866 1.00 97.62 321 GLY A C 1
ATOM 2478 O O . GLY A 1 321 ? -17.488 2.471 5.247 1.00 97.62 321 GLY A O 1
ATOM 2479 N N . ASP A 1 322 ? -15.282 2.790 5.578 1.00 98.06 322 ASP A N 1
ATOM 2480 C CA . ASP A 1 322 ? -15.422 3.424 6.893 1.00 98.06 322 ASP A CA 1
ATOM 2481 C C . ASP A 1 322 ? -16.176 4.756 6.773 1.00 98.06 322 ASP A C 1
ATOM 2483 O O . ASP A 1 322 ? -17.104 5.027 7.543 1.00 98.06 322 ASP A O 1
ATOM 2487 N N . LEU A 1 323 ? -15.845 5.557 5.752 1.00 98.44 323 LEU A N 1
ATOM 2488 C CA . LEU A 1 323 ? -16.540 6.804 5.435 1.00 98.44 323 LEU A CA 1
ATOM 2489 C C . LEU A 1 323 ? -18.013 6.553 5.092 1.00 98.44 323 LEU A C 1
ATOM 2491 O O . LEU A 1 323 ? -18.887 7.278 5.566 1.00 98.44 323 LEU A O 1
ATOM 2495 N N . GLY A 1 324 ? -18.306 5.521 4.301 1.00 98.06 324 GLY A N 1
ATOM 2496 C CA . GLY A 1 324 ? -19.666 5.132 3.943 1.00 98.06 324 GLY A CA 1
ATOM 2497 C C . GLY A 1 324 ? -20.503 4.790 5.172 1.00 98.06 324 GLY A C 1
ATOM 2498 O O . GLY A 1 324 ? -21.618 5.291 5.305 1.00 98.06 324 GLY A O 1
ATOM 2499 N N . VAL A 1 325 ? -19.951 4.023 6.118 1.00 98.06 325 VAL A N 1
ATOM 2500 C CA . VAL A 1 325 ? -20.624 3.724 7.394 1.00 98.06 325 VAL A CA 1
ATOM 2501 C C . VAL A 1 325 ? -20.872 4.999 8.205 1.00 98.06 325 VAL A C 1
ATOM 2503 O O . VAL A 1 325 ? -21.972 5.184 8.734 1.00 98.06 325 VAL A O 1
ATOM 2506 N N . ALA A 1 326 ? -19.890 5.900 8.290 1.00 98.25 326 ALA A N 1
ATOM 2507 C CA . ALA A 1 326 ? -20.052 7.177 8.984 1.00 98.25 326 ALA A CA 1
ATOM 2508 C C . ALA A 1 326 ? -21.150 8.050 8.341 1.00 98.25 326 ALA A C 1
ATOM 2510 O O . ALA A 1 326 ? -21.996 8.602 9.046 1.00 98.25 326 ALA A O 1
ATOM 2511 N N . LEU A 1 327 ? -21.194 8.121 7.007 1.00 98.44 327 LEU A N 1
ATOM 2512 C CA . LEU A 1 327 ? -22.204 8.869 6.252 1.00 98.44 327 LEU A CA 1
ATOM 2513 C C . LEU A 1 327 ? -23.609 8.275 6.408 1.00 98.44 327 LEU A C 1
ATOM 2515 O O . LEU A 1 327 ? -24.561 9.029 6.598 1.00 98.44 327 LEU A O 1
ATOM 2519 N N . LEU A 1 328 ? -23.747 6.946 6.410 1.00 97.88 328 LEU A N 1
ATOM 2520 C CA . LEU A 1 328 ? -25.023 6.280 6.693 1.00 97.88 328 LEU A CA 1
ATOM 2521 C C . LEU A 1 328 ? -25.515 6.576 8.113 1.00 97.88 328 LEU A C 1
ATOM 2523 O O . LEU A 1 328 ? -26.688 6.894 8.300 1.00 97.88 328 LEU A O 1
ATOM 2527 N N . LYS A 1 329 ? -24.622 6.560 9.113 1.00 97.25 329 LYS A N 1
ATOM 2528 C CA . LYS A 1 329 ? -24.962 6.970 10.489 1.00 97.25 329 LYS A CA 1
ATOM 2529 C C . LYS A 1 329 ? -25.365 8.442 10.582 1.00 97.25 329 LYS A C 1
ATOM 2531 O O . LYS A 1 329 ? -26.175 8.788 11.437 1.00 97.25 329 LYS A O 1
ATOM 2536 N N . ARG A 1 330 ? -24.850 9.290 9.688 1.00 97.12 330 ARG A N 1
ATOM 2537 C CA . ARG A 1 330 ? -25.271 10.689 9.523 1.00 97.12 330 ARG A CA 1
ATOM 2538 C C . ARG A 1 330 ? -26.513 10.860 8.631 1.00 97.12 330 ARG A C 1
ATOM 2540 O O . ARG A 1 330 ? -26.866 11.987 8.310 1.00 97.12 330 ARG A O 1
ATOM 2547 N N . GLN A 1 331 ? -27.165 9.769 8.217 1.00 96.75 331 GLN A N 1
ATOM 2548 C CA . GLN A 1 331 ? -28.343 9.766 7.336 1.00 96.75 331 GLN A CA 1
ATOM 2549 C C . GLN A 1 331 ? -28.097 10.392 5.947 1.00 96.75 331 GLN A C 1
ATOM 2551 O O . GLN A 1 331 ? -29.019 10.863 5.287 1.00 96.75 331 GLN A O 1
ATOM 2556 N N . ASP A 1 332 ? -26.853 10.369 5.468 1.00 96.50 332 ASP A N 1
ATOM 2557 C CA . ASP A 1 332 ? -26.434 10.954 4.193 1.00 96.50 332 ASP A CA 1
ATOM 2558 C C . ASP A 1 332 ? -26.202 9.862 3.135 1.00 96.50 332 ASP A C 1
ATOM 2560 O O . ASP A 1 332 ? -25.081 9.606 2.681 1.00 96.50 332 ASP A O 1
ATOM 2564 N N . GLN A 1 333 ? -27.286 9.175 2.761 1.00 95.81 333 GLN A N 1
ATOM 2565 C CA . GLN A 1 333 ? -27.248 8.039 1.828 1.00 95.81 333 GLN A CA 1
ATOM 2566 C C . GLN A 1 333 ? -26.658 8.412 0.463 1.00 95.81 333 GLN A C 1
ATOM 2568 O O . GLN A 1 333 ? -25.898 7.638 -0.113 1.00 95.81 333 GLN A O 1
ATOM 2573 N N . ASN A 1 334 ? -26.942 9.617 -0.040 1.00 95.75 334 ASN A N 1
ATOM 2574 C CA . ASN A 1 334 ? -26.438 10.071 -1.336 1.00 95.75 334 ASN A CA 1
ATOM 2575 C C . ASN A 1 334 ? -24.912 10.191 -1.354 1.00 95.75 334 ASN A C 1
ATOM 2577 O O . ASN A 1 334 ? -24.267 9.771 -2.318 1.00 95.75 334 ASN A O 1
ATOM 2581 N N . ARG A 1 335 ? -24.308 10.767 -0.305 1.00 97.19 335 ARG A N 1
ATOM 2582 C CA . ARG A 1 335 ? -22.845 10.827 -0.212 1.00 97.19 335 ARG A CA 1
ATOM 2583 C C . ARG A 1 335 ? -22.244 9.458 0.080 1.00 97.19 335 ARG A C 1
ATOM 2585 O O . ARG A 1 335 ? -21.195 9.160 -0.485 1.00 97.19 335 ARG A O 1
ATOM 2592 N N . ALA A 1 336 ? -22.905 8.625 0.886 1.00 97.31 336 ALA A N 1
ATOM 2593 C CA . ALA A 1 336 ? -22.466 7.250 1.118 1.00 97.31 336 ALA A CA 1
ATOM 2594 C C . ALA A 1 336 ? -22.410 6.455 -0.199 1.00 97.31 336 ALA A C 1
ATOM 2596 O O . ALA A 1 336 ? -21.377 5.877 -0.521 1.00 97.31 336 ALA A O 1
ATOM 2597 N N . ALA A 1 337 ? -23.462 6.510 -1.020 1.00 96.56 337 ALA A N 1
ATOM 2598 C CA . ALA A 1 337 ? -23.505 5.856 -2.327 1.00 96.56 337 ALA A CA 1
ATOM 2599 C C . ALA A 1 337 ? -22.368 6.323 -3.252 1.00 96.56 337 ALA A C 1
ATOM 2601 O O . ALA A 1 337 ? -21.686 5.496 -3.855 1.00 96.56 337 ALA A O 1
ATOM 2602 N N . LYS A 1 338 ? -22.116 7.638 -3.323 1.00 95.81 338 LYS A N 1
ATOM 2603 C CA . LYS A 1 338 ? -21.022 8.205 -4.132 1.00 95.81 338 LYS A CA 1
ATOM 2604 C C . LYS A 1 338 ? -19.637 7.742 -3.680 1.00 95.81 338 LYS A C 1
ATOM 2606 O O . LYS A 1 338 ? -18.778 7.544 -4.532 1.00 95.81 338 LYS A O 1
ATOM 2611 N N . ALA A 1 339 ? -19.423 7.584 -2.374 1.00 95.50 339 ALA A N 1
ATOM 2612 C CA . ALA A 1 339 ? -18.155 7.100 -1.835 1.00 95.50 339 ALA A CA 1
ATOM 2613 C C . ALA A 1 339 ? -17.954 5.595 -2.087 1.00 95.50 339 ALA A C 1
ATOM 2615 O O . ALA A 1 339 ? -16.838 5.161 -2.345 1.00 95.50 339 ALA A O 1
ATOM 2616 N N . ILE A 1 340 ? -19.028 4.800 -2.035 1.00 96.81 340 ILE A N 1
ATOM 2617 C CA . ILE A 1 340 ? -18.941 3.333 -2.064 1.00 96.81 340 ILE A CA 1
ATOM 2618 C C . ILE A 1 340 ? -18.976 2.751 -3.476 1.00 96.81 340 ILE A C 1
ATOM 2620 O O . ILE A 1 340 ? -18.217 1.828 -3.763 1.00 96.81 340 ILE A O 1
ATOM 2624 N N . LEU A 1 341 ? -19.830 3.266 -4.364 1.00 95.56 341 LEU A N 1
ATOM 2625 C CA . LEU A 1 341 ? -20.043 2.690 -5.697 1.00 95.56 341 LEU A CA 1
ATOM 2626 C C . LEU A 1 341 ? -18.745 2.451 -6.493 1.00 95.56 341 LEU A C 1
ATOM 2628 O O . LEU A 1 341 ? -18.573 1.338 -6.992 1.00 95.56 341 LEU A O 1
ATOM 2632 N N . PRO A 1 342 ? -17.809 3.418 -6.596 1.00 94.56 342 PRO A N 1
ATOM 2633 C CA . PRO A 1 342 ? -16.595 3.230 -7.393 1.00 94.56 342 PRO A CA 1
ATOM 2634 C C . PRO A 1 342 ? -15.661 2.149 -6.840 1.00 94.56 342 PRO A C 1
ATOM 2636 O O . PRO A 1 342 ? -14.934 1.516 -7.600 1.00 94.56 342 PRO A O 1
ATOM 2639 N N . VAL A 1 343 ? -15.676 1.930 -5.522 1.00 96.12 343 VAL A N 1
ATOM 2640 C CA . VAL A 1 343 ? -14.760 1.005 -4.839 1.00 96.12 343 VAL A CA 1
ATOM 2641 C C . VAL A 1 343 ? -15.402 -0.337 -4.497 1.00 96.12 343 VAL A C 1
ATOM 2643 O O . VAL A 1 343 ? -14.702 -1.249 -4.061 1.00 96.12 343 VAL A O 1
ATOM 2646 N N . TRP A 1 344 ? -16.714 -0.494 -4.694 1.00 96.62 344 TRP A N 1
ATOM 2647 C CA . TRP A 1 344 ? -17.463 -1.689 -4.301 1.00 96.62 344 TRP A CA 1
ATOM 2648 C C . TRP A 1 344 ? -16.887 -3.016 -4.831 1.00 96.62 344 TRP A C 1
ATOM 2650 O O . TRP A 1 344 ? -16.807 -3.967 -4.046 1.00 96.62 344 TRP A O 1
ATOM 2660 N N . PRO A 1 345 ? -16.417 -3.120 -6.093 1.00 96.31 345 PRO A N 1
ATOM 2661 C CA . PRO A 1 345 ? -15.819 -4.361 -6.591 1.00 96.31 345 PRO A CA 1
ATOM 2662 C C . PRO A 1 345 ? -14.585 -4.816 -5.798 1.00 96.31 345 PRO A C 1
ATOM 2664 O O . PRO A 1 345 ? -14.356 -6.011 -5.670 1.00 96.31 345 PRO A O 1
ATOM 2667 N N . VAL A 1 346 ? -13.820 -3.878 -5.233 1.00 97.31 346 VAL A N 1
ATOM 2668 C CA . VAL A 1 346 ? -12.651 -4.170 -4.387 1.00 97.31 346 VAL A CA 1
ATOM 2669 C C . VAL A 1 346 ? -13.076 -4.324 -2.924 1.00 97.31 346 VAL A C 1
ATOM 2671 O O . VAL A 1 346 ? -12.686 -5.274 -2.246 1.00 97.31 346 VAL A O 1
ATOM 2674 N N . LEU A 1 347 ? -13.937 -3.427 -2.432 1.00 97.00 347 LEU A N 1
ATOM 2675 C CA . LEU A 1 347 ? -14.419 -3.442 -1.051 1.00 97.00 347 LEU A CA 1
ATOM 2676 C C . LEU A 1 347 ? -15.162 -4.740 -0.724 1.00 97.00 347 LEU A C 1
ATOM 2678 O O . LEU A 1 347 ? -14.967 -5.300 0.345 1.00 97.00 347 LEU A O 1
ATOM 2682 N N . SER A 1 348 ? -15.974 -5.264 -1.638 1.00 95.75 348 SER A N 1
ATOM 2683 C CA . SER A 1 348 ? -16.717 -6.513 -1.421 1.00 95.75 348 SER A CA 1
ATOM 2684 C C . SER A 1 348 ? -15.824 -7.751 -1.241 1.00 95.75 348 SER A C 1
ATOM 2686 O O . SER A 1 348 ? -16.270 -8.733 -0.643 1.00 95.75 348 SER A O 1
ATOM 2688 N N . VAL A 1 349 ? -14.569 -7.695 -1.702 1.00 95.06 349 VAL A N 1
ATOM 2689 C CA . VAL A 1 349 ? -13.560 -8.753 -1.541 1.00 95.06 349 VAL A CA 1
ATOM 2690 C C . VAL A 1 349 ? -12.808 -8.593 -0.214 1.00 95.06 349 VAL A C 1
ATOM 2692 O O . VAL A 1 349 ? -12.683 -9.547 0.565 1.00 95.06 349 VAL A O 1
ATOM 2695 N N . HIS A 1 350 ? -12.325 -7.377 0.059 1.00 94.12 350 HIS A N 1
ATOM 2696 C CA . HIS A 1 350 ? -11.367 -7.098 1.142 1.00 94.12 350 HIS A CA 1
ATOM 2697 C C . HIS A 1 350 ? -11.987 -6.514 2.412 1.00 94.12 350 HIS A C 1
ATOM 2699 O O . HIS A 1 350 ? -11.354 -6.535 3.465 1.00 94.12 350 HIS A O 1
ATOM 2705 N N . GLY A 1 351 ? -13.212 -6.003 2.322 1.00 92.12 351 GLY A N 1
ATOM 2706 C CA . GLY A 1 351 ? -13.916 -5.337 3.408 1.00 92.12 351 GLY A CA 1
ATOM 2707 C C . GLY A 1 351 ? -14.205 -6.247 4.595 1.00 92.12 351 GLY A C 1
ATOM 2708 O O . GLY A 1 351 ? -14.333 -7.471 4.474 1.00 92.12 351 GLY A O 1
ATOM 2709 N N . ASP A 1 352 ? -14.341 -5.613 5.755 1.00 90.69 352 ASP A N 1
ATOM 2710 C CA . ASP A 1 352 ? -14.733 -6.292 6.983 1.00 90.69 352 ASP A CA 1
ATOM 2711 C C . ASP A 1 352 ? -16.189 -6.803 6.875 1.00 90.69 352 ASP A C 1
ATOM 2713 O O . ASP A 1 352 ? -17.055 -6.062 6.402 1.00 90.69 352 ASP A O 1
ATOM 2717 N N . PRO A 1 353 ? -16.507 -8.041 7.306 1.00 91.75 353 PRO A N 1
ATOM 2718 C CA . PRO A 1 353 ? -17.858 -8.587 7.184 1.00 91.75 353 PRO A CA 1
ATOM 2719 C C . PRO A 1 353 ? -18.962 -7.727 7.819 1.00 91.75 353 PRO A C 1
ATOM 2721 O O . PRO A 1 353 ? -20.041 -7.602 7.236 1.00 91.75 353 PRO A O 1
ATOM 2724 N N . GLN A 1 354 ? -18.710 -7.111 8.979 1.00 91.69 354 GLN A N 1
ATOM 2725 C CA . GLN A 1 354 ? -19.688 -6.269 9.671 1.00 91.69 354 GLN A CA 1
ATOM 2726 C C . GLN A 1 354 ? -19.872 -4.927 8.951 1.00 91.69 354 GLN A C 1
ATOM 2728 O O . GLN A 1 354 ? -21.001 -4.451 8.780 1.00 91.69 354 GLN A O 1
ATOM 2733 N N . GLN A 1 355 ? -18.772 -4.341 8.479 1.00 94.31 355 GLN A N 1
ATOM 2734 C CA . GLN A 1 355 ? -18.793 -3.148 7.633 1.00 94.31 355 GLN A CA 1
ATOM 2735 C C . GLN A 1 355 ? -19.597 -3.405 6.347 1.00 94.31 355 GLN A C 1
ATOM 2737 O O . GLN A 1 355 ? -20.509 -2.646 6.020 1.00 94.31 355 GLN A O 1
ATOM 2742 N N . LEU A 1 356 ? -19.321 -4.512 5.652 1.00 95.69 356 LEU A N 1
ATOM 2743 C CA . LEU A 1 356 ? -20.018 -4.899 4.425 1.00 95.69 356 LEU A CA 1
ATOM 2744 C C . LEU A 1 356 ? -21.512 -5.142 4.648 1.00 95.69 356 LEU A C 1
ATOM 2746 O O . LEU A 1 356 ? -22.318 -4.739 3.811 1.00 95.69 356 LEU A O 1
ATOM 2750 N N . ALA A 1 357 ? -21.892 -5.772 5.763 1.00 95.38 357 ALA A N 1
ATOM 2751 C CA . ALA A 1 357 ? -23.296 -5.970 6.116 1.00 95.38 357 ALA A CA 1
ATOM 2752 C C . ALA A 1 357 ? -24.027 -4.628 6.282 1.00 95.38 357 ALA A C 1
ATOM 2754 O O . ALA A 1 357 ? -25.069 -4.418 5.663 1.00 95.38 357 ALA A O 1
ATOM 2755 N N . THR A 1 358 ? -23.425 -3.691 7.023 1.00 95.00 358 THR A N 1
ATOM 2756 C CA . THR A 1 358 ? -23.977 -2.343 7.242 1.00 95.00 358 THR A CA 1
ATOM 2757 C C . THR A 1 358 ? -24.171 -1.588 5.925 1.00 95.00 358 THR A C 1
ATOM 2759 O O . THR A 1 358 ? -25.203 -0.956 5.705 1.00 95.00 358 THR A O 1
ATOM 2762 N N . LEU A 1 359 ? -23.185 -1.658 5.027 1.00 96.44 359 LEU A N 1
ATOM 2763 C CA . LEU A 1 359 ? -23.241 -0.983 3.730 1.00 96.44 359 LEU A CA 1
ATOM 2764 C C . LEU A 1 359 ? -24.293 -1.598 2.801 1.00 96.44 359 LEU A C 1
ATOM 2766 O O . LEU A 1 359 ? -25.018 -0.857 2.144 1.00 96.44 359 LEU A O 1
ATOM 2770 N N . ARG A 1 360 ? -24.413 -2.933 2.762 1.00 95.44 360 ARG A N 1
ATOM 2771 C CA . ARG A 1 360 ? -25.447 -3.620 1.966 1.00 95.44 360 ARG A CA 1
ATOM 2772 C C . ARG A 1 360 ? -26.851 -3.269 2.431 1.00 95.44 360 ARG A C 1
ATOM 2774 O O . ARG A 1 360 ? -27.714 -3.047 1.593 1.00 95.44 360 ARG A O 1
ATOM 2781 N N . GLU A 1 361 ? -27.069 -3.209 3.740 1.00 93.75 361 GLU A N 1
ATOM 2782 C CA . GLU A 1 361 ? -28.360 -2.824 4.309 1.00 93.75 361 GLU A CA 1
ATOM 2783 C C . GLU A 1 361 ? -28.679 -1.353 4.012 1.00 93.75 361 GLU A C 1
ATOM 2785 O O . GLU A 1 361 ? -29.743 -1.039 3.483 1.00 93.75 361 GLU A O 1
ATOM 2790 N N . GLY A 1 362 ? -27.734 -0.447 4.281 1.00 92.31 362 GLY A N 1
ATOM 2791 C CA . GLY A 1 362 ? -27.946 0.993 4.119 1.00 92.31 362 GLY A CA 1
ATOM 2792 C C . GLY A 1 362 ? -27.993 1.489 2.671 1.00 92.31 362 GLY A C 1
ATOM 2793 O O . GLY A 1 362 ? -28.469 2.600 2.439 1.00 92.31 362 GLY A O 1
ATOM 2794 N N . LEU A 1 363 ? -27.505 0.694 1.710 1.00 94.19 363 LEU A N 1
ATOM 2795 C CA . LEU A 1 363 ? -27.433 1.026 0.281 1.00 94.19 363 LEU A CA 1
ATOM 2796 C C . LEU A 1 363 ? -28.034 -0.078 -0.612 1.00 94.19 363 LEU A C 1
ATOM 2798 O O . LEU A 1 363 ? -27.602 -0.250 -1.753 1.00 94.19 363 LEU A O 1
ATOM 2802 N N . ALA A 1 364 ? -29.022 -0.829 -0.117 1.00 88.88 364 ALA A N 1
ATOM 2803 C CA . ALA A 1 364 ? -29.597 -1.985 -0.815 1.00 88.88 364 ALA A CA 1
ATOM 2804 C C . ALA A 1 364 ? -30.083 -1.670 -2.244 1.00 88.88 364 ALA A C 1
ATOM 2806 O O . ALA A 1 364 ? -29.850 -2.450 -3.168 1.00 88.88 364 ALA A O 1
ATOM 2807 N N . GLU A 1 365 ? -30.694 -0.500 -2.448 1.00 85.19 365 GLU A N 1
ATOM 2808 C CA . GLU A 1 365 ? -31.191 -0.049 -3.758 1.00 85.19 365 GLU A CA 1
ATOM 2809 C C . GLU A 1 365 ? -30.067 0.222 -4.770 1.00 85.19 365 GLU A C 1
ATOM 2811 O O . GLU A 1 365 ? -30.282 0.158 -5.976 1.00 85.19 365 GLU A O 1
ATOM 2816 N N . VAL A 1 366 ? -28.862 0.516 -4.279 1.00 86.75 366 VAL A N 1
ATOM 2817 C CA . VAL A 1 366 ? -27.714 0.948 -5.084 1.00 86.75 366 VAL A CA 1
ATOM 2818 C C . VAL A 1 366 ? -26.723 -0.196 -5.320 1.00 86.75 366 VAL A C 1
ATOM 2820 O O . VAL A 1 366 ? -26.074 -0.242 -6.361 1.00 86.75 366 VAL A O 1
ATOM 2823 N N . LEU A 1 367 ? -26.596 -1.114 -4.358 1.00 85.25 367 LEU A N 1
ATOM 2824 C CA . LEU A 1 367 ? -25.630 -2.219 -4.385 1.00 85.25 367 LEU A CA 1
ATOM 2825 C C . LEU A 1 367 ? -26.234 -3.563 -4.820 1.00 85.25 367 LEU A C 1
ATOM 2827 O O . LEU A 1 367 ? -25.527 -4.574 -4.811 1.00 85.25 367 LEU A O 1
ATOM 2831 N N . SER A 1 368 ? -27.520 -3.598 -5.181 1.00 70.00 368 SER A N 1
ATOM 2832 C CA . SER A 1 368 ? -28.149 -4.805 -5.724 1.00 70.00 368 SER A CA 1
ATOM 2833 C C . SER A 1 368 ? -27.472 -5.222 -7.037 1.00 70.00 368 SER A C 1
ATOM 2835 O O . SER A 1 368 ? -27.190 -4.360 -7.873 1.00 70.00 368 SER A O 1
ATOM 2837 N N . PRO A 1 369 ? -27.195 -6.523 -7.243 1.00 54.50 369 PRO A N 1
ATOM 2838 C CA . PRO A 1 369 ? -26.691 -6.997 -8.523 1.00 54.50 369 PRO A CA 1
ATOM 2839 C C . PRO A 1 369 ? -27.752 -6.733 -9.599 1.00 54.50 369 PRO A C 1
ATOM 2841 O O . PRO A 1 369 ? -28.914 -7.101 -9.418 1.00 54.50 369 PRO A O 1
ATOM 2844 N N . ALA A 1 370 ? -27.348 -6.057 -10.675 1.00 39.69 370 ALA A N 1
ATOM 2845 C CA . ALA A 1 370 ? -28.134 -5.958 -11.902 1.00 39.69 370 ALA A CA 1
ATOM 2846 C C . ALA A 1 370 ? -28.218 -7.315 -12.611 1.00 39.69 370 ALA A C 1
ATOM 2848 O O . ALA A 1 370 ? -27.215 -8.069 -12.547 1.00 39.69 370 ALA A O 1
#

Foldseek 3Di:
DFWWWKWWADPVGIFTFIDDDQALVRRLVVCVVVVTHPMFTADHNLNRLDDDDLVPDDRRVSSVCVVVVQQADDDVSLVVCLCVVCVVLVVVLQVVLVVCVVVVNNVVNVVSNVVSVVVSVVSVVVCVLVVLVLVLLVCVLLVVLVSNLVSLVVSVVVDVDPVSVVVSLLSVLLSCLLVVNNVSSVVSLVVCVVVQCVSAFLSSLCSVLSSCLSNVVLVSNLVSLVRSCVRSVNHQLSLLSNLQSCLPPNPLVVSVVSLVVHDPRSDHQLSNLSSLLSVLSVCVVVVVLVSNLVSLVSSLVSCVSRVNRSNCLLVLQASLLSNLLSCVSVVNLVVSLVSHVVSVSSCVSNPDPVSVVSNCVSNVVRPPDD